Protein AF-A0A834LJB2-F1 (afdb_monomer_lite)

Radius of gyration: 22.16 Å; chains: 1; bounding box: 55×43×70 Å

Structure (mmCIF, N/CA/C/O backbone):
data_AF-A0A834LJB2-F1
#
_entry.id   AF-A0A834LJB2-F1
#
loop_
_atom_site.group_PDB
_atom_site.id
_atom_site.type_symbol
_atom_site.label_atom_id
_atom_site.label_alt_id
_atom_site.label_comp_id
_atom_site.label_asym_id
_atom_site.label_entity_id
_atom_site.label_seq_id
_atom_site.pdbx_PDB_ins_code
_atom_site.Cartn_x
_atom_site.Cartn_y
_atom_site.Cartn_z
_atom_site.occupancy
_atom_site.B_iso_or_equiv
_atom_site.auth_seq_id
_atom_site.auth_comp_id
_atom_site.auth_asym_id
_atom_site.auth_atom_id
_atom_site.pdbx_PDB_model_num
ATOM 1 N N . MET A 1 1 ? -28.682 -28.892 -50.731 1.00 55.66 1 MET A N 1
ATOM 2 C CA . MET A 1 1 ? -27.279 -28.786 -50.263 1.00 55.66 1 MET A CA 1
ATOM 3 C C . MET A 1 1 ? -27.024 -27.607 -49.308 1.00 55.66 1 MET A C 1
ATOM 5 O O . MET A 1 1 ? -26.189 -27.760 -48.434 1.00 55.66 1 MET A O 1
ATOM 9 N N . ALA A 1 2 ? -27.769 -26.489 -49.363 1.00 57.91 2 ALA A N 1
ATOM 10 C CA . ALA A 1 2 ? -27.550 -25.327 -48.477 1.00 57.91 2 ALA A CA 1
ATOM 11 C C . ALA A 1 2 ? -27.958 -25.503 -46.987 1.00 57.91 2 ALA A C 1
ATOM 13 O O . ALA A 1 2 ? -27.326 -24.925 -46.110 1.00 57.91 2 ALA A O 1
ATOM 14 N N . LYS A 1 3 ? -28.973 -26.327 -46.670 1.00 57.16 3 LYS A N 1
ATOM 15 C CA . LYS A 1 3 ? -29.461 -26.526 -45.283 1.00 57.16 3 LYS A CA 1
ATOM 16 C C . LYS A 1 3 ? -28.428 -27.163 -44.341 1.00 57.16 3 LYS A C 1
ATOM 18 O O . LYS A 1 3 ? -28.361 -26.792 -43.174 1.00 57.16 3 LYS A O 1
ATOM 23 N N . ASN A 1 4 ? -27.601 -28.075 -44.854 1.00 59.62 4 ASN A N 1
ATOM 24 C CA . ASN A 1 4 ? -26.607 -28.790 -44.047 1.00 59.62 4 ASN A CA 1
ATOM 25 C C . ASN A 1 4 ? -25.407 -27.891 -43.699 1.00 59.62 4 ASN A C 1
ATOM 27 O O . ASN A 1 4 ? -24.822 -28.039 -42.632 1.00 59.62 4 ASN A O 1
ATOM 31 N N . GLY A 1 5 ? -25.087 -26.919 -44.564 1.00 69.38 5 GLY A N 1
ATOM 32 C CA . GLY A 1 5 ? -24.043 -25.923 -44.308 1.00 69.38 5 GLY A CA 1
ATOM 33 C C . GLY A 1 5 ? -24.431 -24.921 -43.219 1.00 69.38 5 GLY A C 1
ATOM 34 O O . GLY A 1 5 ? -23.603 -24.588 -42.380 1.00 69.38 5 GLY A O 1
ATOM 35 N N . ILE A 1 6 ? -25.701 -24.501 -43.174 1.00 76.25 6 ILE A N 1
ATOM 36 C CA . ILE A 1 6 ? -26.211 -23.586 -42.136 1.00 76.25 6 ILE A CA 1
ATOM 37 C C . ILE A 1 6 ? -26.184 -24.262 -40.760 1.00 76.25 6 ILE A C 1
ATOM 39 O O . ILE A 1 6 ? -25.750 -23.653 -39.786 1.00 76.25 6 ILE A O 1
ATOM 43 N N . LEU A 1 7 ? -26.589 -25.534 -40.680 1.00 75.75 7 LEU A N 1
ATOM 44 C CA . LEU A 1 7 ? -26.573 -26.283 -39.422 1.00 75.75 7 LEU A CA 1
ATOM 45 C C . LEU A 1 7 ? -25.141 -26.472 -38.894 1.00 75.75 7 LEU A C 1
ATOM 47 O O . LEU A 1 7 ? -24.896 -26.271 -37.708 1.00 75.75 7 LEU A O 1
ATOM 51 N N . ALA A 1 8 ? -24.184 -26.779 -39.775 1.00 78.88 8 ALA A N 1
ATOM 52 C CA . ALA A 1 8 ? -22.773 -26.881 -39.409 1.00 78.88 8 ALA A CA 1
ATOM 53 C C . ALA A 1 8 ? -22.199 -25.540 -38.920 1.00 78.88 8 ALA A C 1
ATOM 55 O O . ALA A 1 8 ? -21.475 -25.509 -37.927 1.00 78.88 8 ALA A O 1
ATOM 56 N N . LEU A 1 9 ? -22.563 -24.425 -39.562 1.00 78.69 9 LEU A N 1
ATOM 57 C CA . LEU A 1 9 ? -22.100 -23.092 -39.170 1.00 78.69 9 LEU A CA 1
ATOM 58 C C . LEU A 1 9 ? -22.640 -22.673 -37.792 1.00 78.69 9 LEU A C 1
ATOM 60 O O . LEU A 1 9 ? -21.898 -22.121 -36.983 1.00 78.69 9 LEU A O 1
ATOM 64 N N . LEU A 1 10 ? -23.908 -22.984 -37.499 1.00 79.38 10 LEU A N 1
ATOM 65 C CA . LEU A 1 10 ? -24.531 -22.721 -36.196 1.00 79.38 10 LEU A CA 1
ATOM 66 C C . LEU A 1 10 ? -23.912 -23.568 -35.077 1.00 79.38 10 LEU A C 1
ATOM 68 O O . LEU A 1 10 ? -23.697 -23.061 -33.976 1.00 79.38 10 LEU A O 1
ATOM 72 N N . ILE A 1 11 ? -23.576 -24.829 -35.363 1.00 80.44 11 ILE A N 1
ATOM 73 C CA . ILE A 1 11 ? -22.876 -25.707 -34.418 1.00 80.44 11 ILE A CA 1
ATOM 74 C C . ILE A 1 11 ? -21.466 -25.170 -34.138 1.00 80.44 11 ILE A C 1
ATOM 76 O O . ILE A 1 11 ? -21.086 -25.058 -32.977 1.00 80.44 11 ILE A O 1
ATOM 80 N N . ILE A 1 12 ? -20.715 -24.751 -35.163 1.00 77.94 12 ILE A N 1
ATOM 81 C CA . ILE A 1 12 ? -19.371 -24.171 -34.993 1.00 77.94 12 ILE A CA 1
ATOM 82 C C . ILE A 1 12 ? -19.425 -22.864 -34.186 1.00 77.94 12 ILE A C 1
ATOM 84 O O . ILE A 1 12 ? -18.625 -22.687 -33.270 1.00 77.94 12 ILE A O 1
ATOM 88 N N . LEU A 1 13 ? -20.387 -21.973 -34.454 1.00 72.81 13 LEU A N 1
ATOM 89 C CA . LEU A 1 13 ? -20.568 -20.746 -33.665 1.00 72.81 13 LEU A CA 1
ATOM 90 C C . LEU A 1 13 ? -20.949 -21.042 -32.210 1.00 72.81 13 LEU A C 1
ATOM 92 O O . LEU A 1 13 ? -20.420 -20.405 -31.301 1.00 72.81 13 LEU A O 1
ATOM 96 N N . SER A 1 14 ? -21.841 -22.003 -31.967 1.00 73.19 14 SER A N 1
ATOM 97 C CA . SER A 1 14 ? -22.218 -22.406 -30.608 1.00 73.19 14 SER A CA 1
ATOM 98 C C . SER A 1 14 ? -21.022 -22.987 -29.849 1.00 73.19 14 SER A C 1
ATOM 100 O O . SER A 1 14 ? -20.765 -22.581 -28.720 1.00 73.19 14 SER A O 1
ATOM 102 N N . ILE A 1 15 ? -20.225 -23.837 -30.500 1.00 70.06 15 ILE A N 1
ATOM 103 C CA . ILE A 1 15 ? -19.007 -24.423 -29.933 1.00 70.06 15 ILE A CA 1
ATOM 104 C C . ILE A 1 15 ? -17.948 -23.342 -29.642 1.00 70.06 15 ILE A C 1
ATOM 106 O O . ILE A 1 15 ? -17.352 -23.353 -28.567 1.00 70.06 15 ILE A O 1
ATOM 110 N N . CYS A 1 16 ? -17.763 -22.353 -30.525 1.00 61.69 16 CYS A N 1
ATOM 111 C CA . CYS A 1 16 ? -16.859 -21.223 -30.278 1.00 61.69 16 CYS A CA 1
ATOM 112 C C . CYS A 1 16 ? -17.257 -20.387 -29.050 1.00 61.69 16 CYS A C 1
ATOM 114 O O . CYS A 1 16 ? -16.375 -19.903 -28.351 1.00 61.69 16 CYS A O 1
ATOM 116 N N . ASN A 1 17 ? -18.552 -20.241 -28.750 1.00 59.09 17 ASN A N 1
ATOM 117 C CA . ASN A 1 17 ? -19.011 -19.503 -27.565 1.00 59.09 17 ASN A CA 1
ATOM 118 C C . ASN A 1 17 ? -18.834 -20.290 -26.253 1.00 59.09 17 ASN A C 1
ATOM 120 O O . ASN A 1 17 ? -18.706 -19.684 -25.195 1.00 59.09 17 ASN A O 1
ATOM 124 N N . VAL A 1 18 ? -18.794 -21.627 -26.306 1.00 59.84 18 VAL A N 1
ATOM 125 C CA . VAL A 1 18 ? -18.612 -22.484 -25.117 1.00 59.84 18 VAL A CA 1
ATOM 126 C C . VAL A 1 18 ? -17.143 -22.533 -24.662 1.00 59.84 18 VAL A C 1
ATOM 128 O O . VAL A 1 18 ? -16.869 -22.784 -23.490 1.00 59.84 18 VAL A O 1
ATOM 131 N N . PHE A 1 19 ? -16.185 -22.239 -25.550 1.00 55.38 19 PHE A N 1
ATOM 132 C CA . PHE A 1 19 ? -14.749 -22.300 -25.241 1.00 55.38 19 PHE A CA 1
ATOM 133 C C . PHE A 1 19 ? -14.114 -20.981 -24.775 1.00 55.38 19 PHE A C 1
ATOM 135 O O . PHE A 1 19 ? -12.936 -20.975 -24.416 1.00 55.38 19 PHE A O 1
ATOM 142 N N . ILE A 1 20 ? -14.861 -19.875 -24.712 1.00 52.41 20 ILE A N 1
ATOM 143 C CA . ILE A 1 20 ? -14.336 -18.598 -24.208 1.00 52.41 20 ILE A CA 1
ATOM 144 C C . ILE A 1 20 ? -14.644 -18.488 -22.707 1.00 52.41 20 ILE A C 1
ATOM 146 O O . ILE A 1 20 ? -15.567 -17.799 -22.285 1.00 52.41 20 ILE A O 1
ATOM 150 N N . ASN A 1 21 ? -13.854 -19.174 -21.877 1.00 50.00 21 ASN A N 1
ATOM 151 C CA . ASN A 1 21 ? -13.806 -18.885 -20.441 1.00 50.00 21 ASN A CA 1
ATOM 152 C C . ASN A 1 21 ? -12.887 -17.677 -20.216 1.00 50.00 21 ASN A C 1
ATOM 154 O O . ASN A 1 21 ? -11.685 -17.836 -20.004 1.00 50.00 21 ASN A O 1
ATOM 158 N N . VAL A 1 22 ? -13.435 -16.459 -20.266 1.00 53.56 22 VAL A N 1
ATOM 159 C CA . VAL A 1 22 ? -12.729 -15.300 -19.704 1.00 53.56 22 VAL A CA 1
ATOM 160 C C . VAL A 1 22 ? -12.875 -15.385 -18.189 1.00 53.56 22 VAL A C 1
ATOM 162 O O . VAL A 1 22 ? -13.950 -15.129 -17.649 1.00 53.56 22 VAL A O 1
ATOM 165 N N . GLY A 1 23 ? -11.805 -15.772 -17.496 1.00 54.09 23 GLY A N 1
ATOM 166 C CA . GLY A 1 23 ? -11.749 -15.684 -16.040 1.00 54.09 23 GLY A CA 1
ATOM 167 C C . GLY A 1 23 ? -11.849 -14.220 -15.617 1.00 54.09 23 GLY A C 1
ATOM 168 O O . GLY A 1 23 ? -10.871 -13.482 -15.697 1.00 54.09 23 GLY A O 1
ATOM 169 N N . ALA A 1 24 ? -13.040 -13.782 -15.212 1.00 57.69 24 ALA A N 1
ATOM 170 C CA . ALA A 1 24 ? -13.225 -12.460 -14.637 1.00 57.69 24 ALA A CA 1
ATOM 171 C C . ALA A 1 24 ? -12.535 -12.408 -13.269 1.00 57.69 24 ALA A C 1
ATOM 173 O O . ALA A 1 24 ? -12.691 -13.325 -12.463 1.00 57.69 24 ALA A O 1
ATOM 174 N N . PHE A 1 25 ? -11.788 -11.334 -13.002 1.00 64.31 25 PHE A N 1
ATOM 175 C CA . PHE A 1 25 ? -11.179 -11.133 -11.693 1.00 64.31 25 PHE A CA 1
ATOM 176 C C . PHE A 1 25 ? -12.267 -11.085 -10.617 1.00 64.31 25 PHE A C 1
ATOM 178 O O . PHE A 1 25 ? -13.151 -10.223 -10.654 1.00 64.31 25 PHE A O 1
ATOM 185 N N . THR A 1 26 ? -12.179 -11.975 -9.635 1.00 68.69 26 THR A N 1
ATOM 186 C CA . THR A 1 26 ? -13.067 -11.963 -8.471 1.00 68.69 26 THR A CA 1
ATOM 187 C C . THR A 1 26 ? -12.337 -11.333 -7.289 1.00 68.69 26 THR A C 1
ATOM 189 O O . THR A 1 26 ? -11.287 -11.858 -6.901 1.00 68.69 26 THR A O 1
ATOM 192 N N . PRO A 1 27 ? -12.869 -10.255 -6.678 1.00 72.12 27 PRO A N 1
ATOM 193 C CA . PRO A 1 27 ? -12.327 -9.732 -5.432 1.00 72.12 27 PRO A CA 1
ATOM 194 C C . PRO A 1 27 ? -12.175 -10.832 -4.385 1.00 72.12 27 PRO A C 1
ATOM 196 O O . PRO A 1 27 ? -13.027 -11.719 -4.278 1.00 72.12 27 PRO A O 1
ATOM 199 N N . SER A 1 28 ? -11.088 -10.781 -3.616 1.00 81.81 28 SER A N 1
ATOM 200 C CA . SER A 1 28 ? -10.940 -11.700 -2.489 1.00 81.81 28 SER A CA 1
ATOM 201 C C . SER A 1 28 ? -12.000 -11.402 -1.425 1.00 81.81 28 SER A C 1
ATOM 203 O O . SER A 1 28 ? -12.514 -10.288 -1.340 1.00 81.81 28 SER A O 1
ATOM 205 N N . GLY A 1 29 ? -12.286 -12.369 -0.551 1.00 90.56 29 GLY A N 1
ATOM 206 C CA . GLY A 1 29 ? -13.029 -12.073 0.675 1.00 90.56 29 GLY A CA 1
ATOM 207 C C . GLY A 1 29 ? -12.315 -11.010 1.522 1.00 90.56 29 GLY A C 1
ATOM 208 O O . GLY A 1 29 ? -11.096 -10.840 1.414 1.00 90.56 29 GLY A O 1
ATOM 209 N N . TRP A 1 30 ? -13.074 -10.308 2.368 1.00 94.69 30 TRP A N 1
ATOM 210 C CA . TRP A 1 30 ? -12.508 -9.376 3.343 1.00 94.69 30 TRP A CA 1
ATOM 211 C C . TRP A 1 30 ? -11.651 -10.119 4.369 1.00 94.69 30 TRP A C 1
ATOM 213 O O . TRP A 1 30 ? -12.067 -11.129 4.939 1.00 94.69 30 TRP A O 1
ATOM 223 N N . GLN A 1 31 ? -10.462 -9.590 4.624 1.00 96.75 31 GLN A N 1
ATOM 224 C CA . GLN A 1 31 ? -9.478 -10.126 5.557 1.00 96.75 31 GLN A CA 1
ATOM 225 C C . GLN A 1 31 ? -9.055 -9.043 6.549 1.00 96.75 31 GLN A C 1
ATOM 227 O O . GLN A 1 31 ? -9.110 -7.855 6.239 1.00 96.75 31 GLN A O 1
ATOM 232 N N . ARG A 1 32 ? -8.637 -9.451 7.751 1.00 97.06 32 ARG A N 1
ATOM 233 C CA . ARG A 1 32 ? -8.159 -8.532 8.793 1.00 97.06 32 ARG A CA 1
ATOM 234 C C . ARG A 1 32 ? -6.660 -8.282 8.651 1.00 97.06 32 ARG A C 1
ATOM 236 O O . ARG A 1 32 ? -5.902 -9.214 8.380 1.00 97.06 32 ARG A O 1
ATOM 243 N N . ALA A 1 33 ? -6.246 -7.042 8.868 1.00 97.38 33 ALA A N 1
ATOM 244 C CA . ALA A 1 33 ? -4.855 -6.610 8.921 1.00 97.38 33 ALA A CA 1
ATOM 245 C C . ALA A 1 33 ? -4.722 -5.390 9.843 1.00 97.38 33 ALA A C 1
ATOM 247 O O . ALA A 1 33 ? -5.693 -4.947 10.457 1.00 97.38 33 ALA A O 1
ATOM 248 N N . HIS A 1 34 ? -3.517 -4.838 9.922 1.00 97.31 34 HIS A N 1
ATOM 249 C CA . HIS A 1 34 ? -3.286 -3.506 10.475 1.00 97.31 34 HIS A CA 1
ATOM 250 C C . HIS A 1 34 ? -2.633 -2.607 9.434 1.00 97.31 34 HIS A C 1
ATOM 252 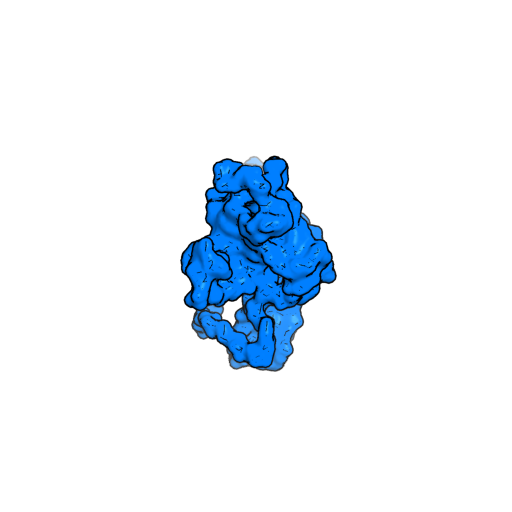O O . HIS A 1 34 ? -2.046 -3.098 8.465 1.00 97.31 34 HIS A O 1
ATOM 258 N N . ALA A 1 35 ? -2.759 -1.299 9.634 1.00 98.00 35 ALA A N 1
ATOM 259 C CA . ALA A 1 35 ? -2.116 -0.315 8.786 1.00 98.00 35 ALA A CA 1
ATOM 260 C C . A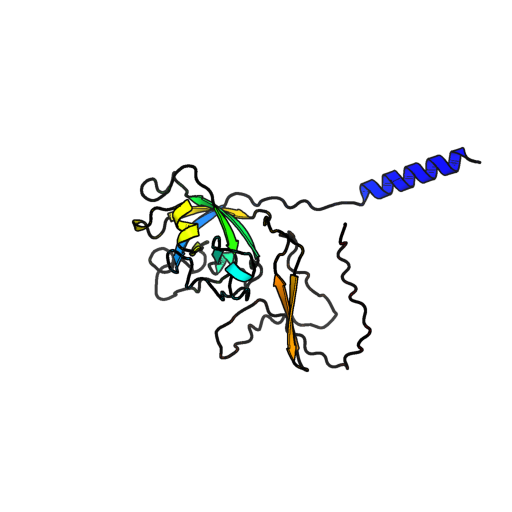LA A 1 35 ? -1.390 0.753 9.605 1.00 98.00 35 ALA A C 1
ATOM 262 O O . ALA A 1 35 ? -1.991 1.363 10.491 1.00 98.00 35 ALA A O 1
ATOM 263 N N . THR A 1 36 ? -0.128 1.003 9.267 1.00 97.62 36 THR A N 1
ATOM 264 C CA . THR A 1 36 ? 0.659 2.181 9.676 1.00 97.62 36 THR A CA 1
ATOM 265 C C . THR A 1 36 ? 0.941 3.044 8.454 1.00 97.62 36 THR A C 1
ATOM 267 O O . THR A 1 36 ? 0.467 2.741 7.352 1.00 97.62 36 THR A O 1
ATOM 270 N N . PHE A 1 37 ? 1.715 4.108 8.643 1.00 97.31 37 PHE A N 1
ATOM 271 C CA . PHE A 1 37 ? 2.244 4.879 7.53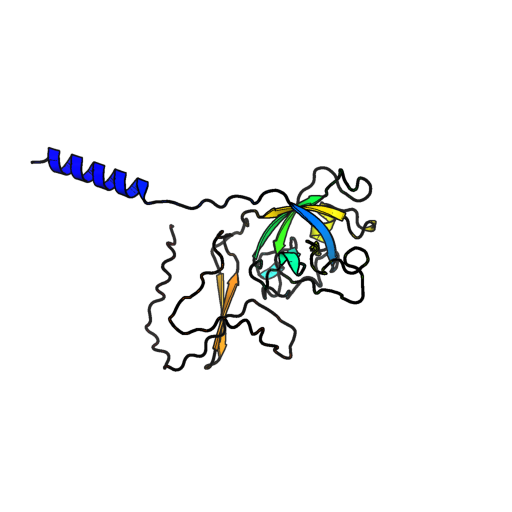8 1.00 97.31 37 PHE A CA 1
ATOM 272 C C . PHE A 1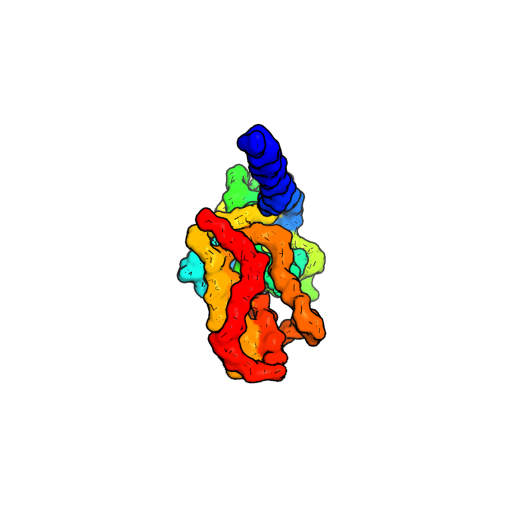 37 ? 3.718 5.234 7.698 1.00 97.31 37 PHE A C 1
ATOM 274 O O . PHE A 1 37 ? 4.240 5.316 8.810 1.00 97.31 37 PHE A O 1
ATOM 281 N N . TYR A 1 38 ? 4.342 5.523 6.559 1.00 94.94 38 TYR A N 1
ATOM 282 C CA . TYR A 1 38 ? 5.702 6.027 6.446 1.00 94.94 38 TYR A CA 1
ATOM 283 C C . TYR A 1 38 ? 5.804 7.093 5.349 1.00 94.94 38 TYR A C 1
ATOM 285 O O . TYR A 1 38 ? 4.887 7.291 4.539 1.00 94.94 38 TYR A O 1
ATOM 293 N N . GLY A 1 39 ? 6.950 7.770 5.329 1.00 93.69 39 GLY A N 1
ATOM 294 C CA . GLY A 1 39 ? 7.185 8.915 4.460 1.00 93.69 39 GLY A CA 1
ATOM 295 C C . GLY A 1 39 ? 6.459 10.173 4.931 1.00 93.69 39 GLY A C 1
ATOM 296 O O . GLY A 1 39 ? 5.801 10.172 5.969 1.00 93.69 39 GLY A O 1
ATOM 297 N N . ASP A 1 40 ? 6.593 11.243 4.154 1.00 93.06 40 ASP A N 1
ATOM 298 C CA . ASP A 1 40 ? 6.034 12.550 4.495 1.00 93.06 40 ASP A CA 1
ATOM 299 C C . ASP A 1 40 ? 4.645 12.775 3.877 1.00 93.06 40 ASP A C 1
ATOM 301 O O . ASP A 1 40 ? 4.113 11.967 3.110 1.00 93.06 40 ASP A O 1
ATOM 305 N N . SER A 1 41 ? 4.040 13.923 4.197 1.00 93.00 41 SER A N 1
ATOM 306 C CA . SER A 1 41 ? 2.702 14.323 3.729 1.00 93.00 41 SER A CA 1
ATOM 307 C C . SER A 1 41 ? 2.528 14.346 2.202 1.00 93.00 41 SER A C 1
ATOM 309 O O . SER A 1 41 ? 1.408 14.218 1.709 1.00 93.00 41 SER A O 1
ATOM 311 N N . ASP A 1 42 ? 3.625 14.452 1.453 1.00 89.62 42 ASP A N 1
ATOM 312 C CA . ASP A 1 42 ? 3.693 14.392 -0.008 1.00 89.62 42 ASP A CA 1
ATOM 313 C C . ASP A 1 42 ? 4.113 13.000 -0.526 1.00 89.62 42 ASP A C 1
ATOM 315 O O . ASP A 1 42 ? 4.541 12.855 -1.671 1.00 89.62 42 ASP A O 1
ATOM 319 N N . ALA A 1 43 ? 4.031 11.964 0.311 1.00 91.19 43 ALA A N 1
ATOM 320 C CA . ALA A 1 43 ? 4.525 10.612 0.047 1.00 91.19 43 ALA A CA 1
ATOM 321 C C . ALA A 1 43 ? 6.027 10.524 -0.289 1.00 91.19 43 ALA A C 1
ATOM 323 O O . ALA A 1 43 ? 6.485 9.479 -0.773 1.00 91.19 43 ALA A O 1
ATOM 324 N N . SER A 1 44 ? 6.822 11.572 -0.050 1.00 87.88 44 SER A N 1
ATOM 325 C CA . SER A 1 44 ? 8.274 11.453 -0.156 1.00 87.88 44 SER A CA 1
ATOM 326 C C . SER A 1 44 ? 8.793 10.425 0.859 1.00 87.88 44 SER A C 1
ATOM 328 O O . SER A 1 44 ? 8.154 10.129 1.866 1.00 87.88 44 SER A O 1
ATOM 330 N N . GLY A 1 45 ? 9.887 9.744 0.516 1.00 85.00 45 GLY A N 1
ATOM 331 C CA . GLY A 1 45 ? 10.374 8.585 1.277 1.00 85.00 45 GLY A CA 1
ATOM 332 C C . GLY A 1 45 ? 9.668 7.252 0.977 1.00 85.00 45 GLY A C 1
ATOM 333 O O . GLY A 1 45 ? 10.177 6.214 1.381 1.00 85.00 45 GLY A O 1
ATOM 334 N N . THR A 1 46 ? 8.572 7.244 0.206 1.00 85.81 46 THR A N 1
ATOM 335 C CA . THR A 1 46 ? 7.886 6.003 -0.237 1.00 85.81 46 THR A CA 1
ATOM 336 C C . THR A 1 46 ? 8.285 5.538 -1.647 1.00 85.81 46 THR A C 1
ATOM 338 O O . THR A 1 46 ? 7.775 4.548 -2.177 1.00 85.81 46 THR A O 1
ATOM 341 N N . MET A 1 47 ? 9.193 6.277 -2.290 1.00 83.44 47 MET A N 1
ATOM 342 C CA . MET A 1 47 ? 9.658 6.015 -3.653 1.00 83.44 47 MET A CA 1
ATOM 343 C C . MET A 1 47 ? 10.761 4.955 -3.691 1.00 83.44 47 MET A C 1
ATOM 345 O O . MET A 1 47 ? 11.437 4.704 -2.701 1.00 83.44 47 MET A O 1
ATOM 349 N N . ALA A 1 48 ? 10.993 4.387 -4.878 1.00 82.62 48 ALA A N 1
ATOM 350 C CA . ALA A 1 48 ? 12.023 3.376 -5.132 1.00 82.62 48 ALA A CA 1
ATOM 351 C C . ALA A 1 48 ? 11.893 2.124 -4.246 1.00 82.62 48 ALA A C 1
ATOM 353 O O . ALA A 1 48 ? 12.887 1.476 -3.920 1.00 82.62 48 ALA A O 1
ATOM 354 N N . GLY A 1 49 ? 10.650 1.773 -3.911 1.00 82.19 49 GLY A N 1
ATOM 355 C CA . GLY A 1 49 ? 10.335 0.592 -3.127 1.00 82.19 49 GLY A CA 1
ATOM 356 C C . GLY A 1 49 ? 10.781 -0.717 -3.777 1.00 82.19 49 GLY A C 1
ATOM 357 O O . GLY A 1 49 ? 11.152 -0.784 -4.957 1.00 82.19 49 GLY A O 1
ATOM 358 N N . ALA A 1 50 ? 10.699 -1.793 -3.004 1.00 86.62 50 ALA A N 1
ATOM 359 C CA . ALA A 1 50 ? 11.123 -3.128 -3.385 1.00 86.62 50 ALA A CA 1
ATOM 360 C C . ALA A 1 50 ? 10.501 -3.614 -4.700 1.00 86.62 50 ALA A C 1
ATOM 362 O O . ALA A 1 50 ? 11.138 -4.382 -5.393 1.00 86.62 50 ALA A O 1
ATOM 363 N N . CYS A 1 51 ? 9.336 -3.138 -5.146 1.00 82.88 51 CYS A N 1
ATOM 364 C CA . CYS A 1 51 ? 8.803 -3.562 -6.447 1.00 82.88 51 CYS A CA 1
ATOM 365 C C . CYS A 1 51 ? 9.553 -2.992 -7.666 1.00 82.88 51 CYS A C 1
ATOM 367 O O . CYS A 1 51 ? 9.282 -3.403 -8.790 1.00 82.88 51 CYS A O 1
ATOM 369 N N . GLY A 1 52 ? 10.506 -2.072 -7.481 1.00 83.88 52 GLY A N 1
ATOM 370 C CA . GLY A 1 52 ? 11.358 -1.568 -8.563 1.00 83.88 52 GLY A CA 1
ATOM 371 C C . GLY A 1 52 ? 10.695 -0.523 -9.464 1.00 83.88 52 GLY A C 1
ATOM 372 O O . GLY A 1 52 ? 11.240 -0.187 -10.510 1.00 83.88 52 GLY A O 1
ATOM 373 N N . TYR A 1 53 ? 9.547 0.033 -9.063 1.00 82.00 53 TYR A N 1
ATOM 374 C CA . TYR A 1 53 ? 8.812 1.041 -9.844 1.00 82.00 53 TYR A CA 1
ATOM 375 C C . TYR A 1 53 ? 9.482 2.423 -9.876 1.00 82.00 53 TYR A C 1
ATOM 377 O O . TYR A 1 53 ? 9.012 3.317 -10.575 1.00 82.00 53 TYR A O 1
ATOM 385 N N . GLY A 1 54 ? 10.584 2.618 -9.147 1.00 83.81 54 GLY A N 1
ATOM 386 C CA . GLY A 1 54 ? 11.268 3.906 -9.086 1.00 83.81 54 GLY A CA 1
ATOM 387 C C . GLY A 1 54 ? 10.362 4.980 -8.484 1.00 83.81 54 GLY A C 1
ATOM 388 O O . GLY A 1 54 ? 9.814 4.798 -7.398 1.00 83.81 54 GLY A O 1
ATOM 389 N N . ASN A 1 55 ? 10.202 6.106 -9.179 1.00 83.31 55 ASN A N 1
ATOM 390 C CA . ASN A 1 55 ? 9.319 7.178 -8.731 1.00 83.31 55 ASN A CA 1
ATOM 391 C C . ASN A 1 55 ? 7.854 6.848 -9.077 1.00 83.31 55 ASN A C 1
ATOM 393 O O . ASN A 1 55 ? 7.480 6.751 -10.248 1.00 83.31 55 ASN A O 1
ATOM 397 N N . THR A 1 56 ? 7.023 6.690 -8.046 1.00 79.88 56 THR A N 1
ATOM 398 C CA . THR A 1 56 ? 5.607 6.304 -8.150 1.00 79.88 56 THR A CA 1
ATOM 399 C C . THR A 1 56 ? 4.735 7.377 -8.802 1.00 79.88 56 THR A C 1
ATOM 401 O O . THR A 1 56 ? 3.732 7.039 -9.435 1.00 79.88 56 THR A O 1
ATOM 404 N N . TYR A 1 57 ? 5.127 8.654 -8.736 1.00 80.25 57 TYR A N 1
ATOM 405 C CA . TYR A 1 57 ? 4.454 9.737 -9.454 1.00 80.25 57 TYR A CA 1
ATOM 406 C C . TYR A 1 57 ? 4.629 9.592 -10.962 1.00 80.25 57 TYR A C 1
ATOM 408 O O . TYR A 1 57 ? 3.648 9.564 -11.702 1.00 80.25 57 TYR A O 1
ATOM 416 N N . THR A 1 58 ? 5.873 9.450 -11.424 1.00 75.56 58 THR A N 1
ATOM 417 C CA . THR A 1 58 ? 6.179 9.407 -12.862 1.00 75.56 58 THR A CA 1
ATOM 418 C C . THR A 1 58 ? 5.729 8.103 -13.514 1.00 75.56 58 THR A C 1
ATOM 420 O O . THR A 1 58 ? 5.336 8.095 -14.679 1.00 75.56 58 THR A O 1
ATOM 423 N N . THR A 1 59 ? 5.720 7.000 -12.763 1.00 74.44 59 THR A N 1
ATOM 424 C CA . THR A 1 59 ? 5.196 5.711 -13.241 1.00 74.44 59 THR A CA 1
ATOM 425 C C . THR A 1 59 ? 3.670 5.614 -13.214 1.00 74.44 59 THR A C 1
ATOM 427 O O . THR A 1 59 ? 3.122 4.671 -13.784 1.00 74.44 59 THR A O 1
ATOM 430 N N . GLY A 1 60 ? 2.968 6.595 -12.631 1.00 81.00 60 GLY A N 1
ATOM 431 C CA . GLY A 1 60 ? 1.502 6.655 -12.623 1.00 81.00 60 GLY A CA 1
ATOM 432 C C . GLY A 1 60 ? 0.835 5.848 -11.503 1.00 81.00 60 GLY A C 1
ATOM 433 O O . GLY A 1 60 ? -0.370 5.594 -11.550 1.00 81.00 60 GLY A O 1
ATOM 434 N N . TYR A 1 61 ? 1.590 5.434 -10.481 1.00 82.19 61 TYR A N 1
ATOM 435 C CA . TYR A 1 61 ? 1.020 4.855 -9.260 1.00 82.19 61 TYR A CA 1
ATOM 436 C C . TYR A 1 61 ? 0.500 5.924 -8.293 1.00 82.19 61 TYR A C 1
ATOM 438 O O . TYR A 1 61 ? -0.444 5.653 -7.551 1.00 82.19 61 TYR A O 1
ATOM 446 N N . GLY A 1 62 ? 1.047 7.140 -8.367 1.00 88.56 62 GLY A N 1
ATOM 447 C CA . GLY A 1 62 ? 0.681 8.258 -7.505 1.00 88.56 62 GLY A CA 1
ATOM 448 C C . GLY A 1 62 ? 1.078 8.005 -6.053 1.00 88.56 62 GLY A C 1
ATOM 449 O O . GLY A 1 62 ? 2.046 7.299 -5.777 1.00 88.56 62 GLY A O 1
ATOM 450 N N . VAL A 1 63 ? 0.305 8.581 -5.132 1.00 91.94 63 VAL A N 1
ATOM 451 C CA . VAL A 1 63 ? 0.558 8.482 -3.687 1.00 91.94 63 VAL A CA 1
ATOM 452 C C . VAL A 1 63 ? -0.207 7.352 -3.011 1.00 91.94 63 VAL A C 1
ATOM 454 O O . VAL A 1 63 ? 0.047 7.063 -1.854 1.00 91.94 63 VAL A O 1
ATOM 457 N N . ALA A 1 64 ? -1.154 6.705 -3.693 1.00 93.88 64 ALA A N 1
ATOM 458 C CA . ALA A 1 64 ? -1.960 5.630 -3.117 1.00 93.88 64 ALA A CA 1
ATOM 459 C C . ALA A 1 64 ? -1.195 4.295 -3.153 1.00 93.88 64 ALA A C 1
ATOM 461 O O . ALA A 1 64 ? -1.520 3.381 -3.918 1.00 93.88 64 ALA A O 1
ATOM 462 N N . THR A 1 65 ? -0.142 4.204 -2.347 1.00 94.25 65 THR A N 1
ATOM 463 C CA . THR A 1 65 ? 0.809 3.091 -2.319 1.00 94.25 65 THR A CA 1
ATOM 464 C C . THR A 1 65 ? 1.000 2.538 -0.909 1.00 94.25 65 THR A C 1
ATOM 466 O O . THR A 1 65 ? 0.693 3.201 0.084 1.00 94.25 65 THR A O 1
ATOM 469 N N . ALA A 1 66 ? 1.477 1.295 -0.828 1.00 97.00 66 ALA A N 1
ATOM 470 C CA . ALA A 1 66 ? 1.808 0.640 0.433 1.00 97.00 66 ALA A CA 1
ATOM 471 C C . ALA A 1 66 ? 3.017 -0.292 0.298 1.00 97.00 66 ALA A C 1
ATOM 473 O O . ALA A 1 66 ? 3.165 -1.005 -0.706 1.00 97.00 66 ALA A O 1
ATOM 474 N N . ALA A 1 67 ? 3.822 -0.329 1.358 1.00 96.38 67 ALA A N 1
ATOM 475 C CA . ALA A 1 67 ? 4.776 -1.382 1.630 1.00 96.38 67 ALA A CA 1
ATOM 476 C C . ALA A 1 67 ? 4.065 -2.542 2.336 1.00 96.38 67 ALA A C 1
ATOM 478 O O . ALA A 1 67 ? 3.360 -2.367 3.333 1.00 96.38 67 ALA A O 1
ATOM 479 N N . LEU A 1 68 ? 4.225 -3.748 1.802 1.00 96.50 68 LEU A N 1
ATOM 480 C CA . LEU A 1 68 ? 3.597 -4.937 2.363 1.00 96.50 68 LEU A CA 1
ATOM 481 C C . LEU A 1 68 ? 4.537 -5.622 3.350 1.00 96.50 68 LEU A C 1
ATOM 483 O O . LEU A 1 68 ? 5.715 -5.825 3.060 1.00 96.50 68 LEU A O 1
ATOM 487 N N . SER A 1 69 ? 4.003 -6.029 4.497 1.00 95.25 69 SER A N 1
ATOM 488 C CA . SER A 1 69 ? 4.682 -6.952 5.415 1.00 95.25 69 SER A CA 1
ATOM 489 C C . SER A 1 69 ? 5.038 -8.281 4.752 1.00 95.25 69 SER A C 1
ATOM 491 O O . SER A 1 69 ? 4.480 -8.667 3.724 1.00 95.25 69 SER A O 1
ATOM 493 N N . THR A 1 70 ? 5.923 -9.044 5.391 1.00 89.31 70 THR A N 1
ATOM 494 C CA . THR A 1 70 ? 6.351 -10.368 4.906 1.00 89.31 70 THR A CA 1
ATOM 495 C C . THR A 1 70 ? 5.180 -11.320 4.642 1.00 89.31 70 THR A C 1
ATOM 497 O O . THR A 1 70 ? 5.211 -12.053 3.656 1.00 89.31 70 THR A O 1
ATOM 500 N N . ALA A 1 71 ? 4.126 -11.268 5.463 1.00 92.94 71 ALA A N 1
ATOM 501 C CA . ALA A 1 71 ? 2.932 -12.097 5.293 1.00 92.94 71 ALA A CA 1
ATOM 502 C C . ALA A 1 71 ? 2.144 -11.781 4.006 1.00 92.94 71 ALA A C 1
ATOM 504 O O . ALA A 1 71 ? 1.464 -12.655 3.476 1.00 92.94 71 ALA A O 1
ATOM 505 N N . LEU A 1 72 ? 2.240 -10.548 3.497 1.00 93.56 72 LEU A N 1
ATOM 506 C CA . LEU A 1 72 ? 1.489 -10.075 2.332 1.00 93.56 72 LEU A CA 1
ATOM 507 C C . LEU A 1 72 ? 2.346 -9.941 1.072 1.00 93.56 72 LEU A C 1
ATOM 509 O O . LEU A 1 72 ? 1.838 -10.108 -0.032 1.00 93.56 72 LEU A O 1
ATOM 513 N N . PHE A 1 73 ? 3.640 -9.649 1.211 1.00 88.56 73 PHE A N 1
ATOM 514 C CA . PHE A 1 73 ? 4.528 -9.364 0.083 1.00 88.56 73 PHE A CA 1
ATOM 515 C C . PHE A 1 73 ? 4.796 -10.593 -0.797 1.00 88.56 73 PHE A C 1
ATOM 517 O O . PHE A 1 73 ? 5.029 -10.447 -1.997 1.00 88.56 73 PHE A O 1
ATOM 524 N N . ASN A 1 74 ? 4.755 -11.795 -0.208 1.00 85.88 74 ASN A N 1
ATOM 525 C CA . ASN A 1 74 ? 4.923 -13.082 -0.894 1.00 85.88 74 ASN A CA 1
ATOM 526 C C . ASN A 1 74 ? 6.139 -13.118 -1.844 1.00 85.88 74 ASN A C 1
ATOM 528 O O . ASN A 1 74 ? 6.028 -13.436 -3.027 1.00 85.88 74 ASN A O 1
ATOM 532 N N . GLY A 1 75 ? 7.303 -12.690 -1.344 1.00 78.94 75 GLY A N 1
ATOM 533 C CA . GLY A 1 75 ? 8.539 -12.639 -2.136 1.00 78.94 75 GLY A CA 1
ATOM 534 C C . GLY A 1 75 ? 8.478 -11.721 -3.364 1.00 78.94 75 GLY A C 1
ATOM 535 O O . GLY A 1 75 ? 9.271 -11.893 -4.283 1.00 78.94 75 GLY A O 1
ATOM 536 N N . GLY A 1 76 ? 7.541 -10.771 -3.393 1.00 79.31 76 GLY A N 1
ATOM 537 C CA . GLY A 1 76 ? 7.324 -9.842 -4.498 1.00 79.31 76 GLY A CA 1
ATOM 538 C C . GLY A 1 76 ? 6.200 -10.251 -5.451 1.00 79.31 76 GLY A C 1
ATOM 539 O O . GLY A 1 76 ? 5.794 -9.440 -6.277 1.00 79.31 76 GLY A O 1
ATOM 540 N N . ALA A 1 77 ? 5.605 -11.440 -5.303 1.00 81.19 77 ALA A N 1
ATOM 541 C CA . ALA A 1 77 ? 4.462 -11.859 -6.125 1.00 81.19 77 ALA A CA 1
ATOM 542 C C . ALA A 1 77 ? 3.229 -10.943 -5.971 1.00 81.19 77 ALA A C 1
ATOM 544 O O . ALA A 1 77 ? 2.343 -10.937 -6.826 1.00 81.19 77 ALA A O 1
ATOM 545 N N . SER A 1 78 ? 3.176 -10.163 -4.888 1.00 87.50 78 SER A N 1
ATOM 546 C CA . SER A 1 78 ? 2.130 -9.167 -4.647 1.00 87.50 78 SER A CA 1
ATOM 547 C C . SER A 1 78 ? 2.430 -7.795 -5.255 1.00 87.50 78 SER A C 1
ATOM 549 O O . SER A 1 78 ? 1.575 -6.913 -5.211 1.00 87.50 78 SER A O 1
ATOM 551 N N . CYS A 1 79 ? 3.615 -7.581 -5.837 1.00 86.81 79 CYS A N 1
ATOM 552 C CA . CYS A 1 79 ? 3.959 -6.317 -6.481 1.00 86.81 79 CYS A CA 1
ATOM 553 C C . CYS A 1 79 ? 2.967 -5.975 -7.595 1.00 86.81 79 CYS A C 1
ATOM 555 O O . CYS A 1 79 ? 2.701 -6.776 -8.486 1.00 86.81 79 CYS A O 1
ATOM 557 N N . GLY A 1 80 ? 2.430 -4.754 -7.550 1.00 87.12 80 GLY A N 1
ATOM 558 C CA . GLY A 1 80 ? 1.453 -4.279 -8.529 1.00 87.12 80 GLY A CA 1
ATOM 559 C C . GLY A 1 80 ? 0.016 -4.728 -8.270 1.00 87.12 80 GLY A C 1
ATOM 560 O O . GLY A 1 80 ? -0.871 -4.223 -8.948 1.00 87.12 80 GLY A O 1
ATOM 561 N N . GLN A 1 81 ? -0.239 -5.594 -7.281 1.00 89.44 81 GLN A N 1
ATOM 562 C CA . GLN A 1 81 ? -1.604 -5.893 -6.844 1.00 89.44 81 GLN A CA 1
ATOM 563 C C . GLN A 1 81 ? -2.229 -4.672 -6.162 1.00 89.44 81 GLN A C 1
ATOM 565 O O . GLN A 1 81 ? -1.535 -3.863 -5.532 1.00 89.44 81 GLN A O 1
ATOM 570 N N . CYS A 1 82 ? -3.553 -4.556 -6.273 1.00 92.56 82 CYS A N 1
ATOM 571 C CA . CYS A 1 82 ? -4.313 -3.495 -5.631 1.00 92.56 82 CYS A CA 1
ATOM 572 C C . CYS A 1 82 ? -5.182 -4.041 -4.504 1.00 92.56 82 CYS A C 1
ATOM 574 O O . CYS A 1 82 ? -5.835 -5.078 -4.633 1.00 92.56 82 CYS A O 1
ATOM 576 N N . TYR A 1 83 ? -5.227 -3.298 -3.404 1.00 95.75 83 TYR A N 1
ATOM 577 C CA . TYR A 1 83 ? -6.011 -3.652 -2.230 1.00 95.75 83 TYR A CA 1
ATOM 578 C C . TYR A 1 83 ? -6.949 -2.516 -1.883 1.00 95.75 83 TYR A C 1
ATOM 580 O O . TYR A 1 83 ? -6.518 -1.371 -1.738 1.00 95.75 83 TYR A O 1
ATOM 588 N N . ARG A 1 84 ? -8.232 -2.836 -1.729 1.00 96.81 84 ARG A N 1
ATOM 589 C CA . ARG A 1 84 ? -9.193 -1.928 -1.114 1.00 96.81 84 ARG A CA 1
ATOM 590 C C . ARG A 1 84 ? -9.114 -2.115 0.390 1.00 96.81 84 ARG A C 1
ATOM 592 O O . ARG A 1 84 ? -9.318 -3.227 0.868 1.00 96.81 84 ARG A O 1
ATOM 599 N N . ILE A 1 85 ? -8.851 -1.030 1.103 1.00 98.19 85 ILE A N 1
ATOM 600 C CA . ILE A 1 85 ? -8.640 -1.002 2.547 1.00 98.19 85 ILE A CA 1
ATOM 601 C C . ILE A 1 85 ? -9.684 -0.081 3.180 1.00 98.19 85 ILE A C 1
ATOM 603 O O . ILE A 1 85 ? -9.956 1.016 2.679 1.00 98.19 85 ILE A O 1
ATOM 607 N N . VAL A 1 86 ? -10.276 -0.548 4.275 1.00 97.69 86 VAL A N 1
ATOM 608 C CA . VAL A 1 86 ? -11.162 0.221 5.154 1.00 97.69 86 VAL A CA 1
ATOM 609 C C . VAL A 1 86 ? -10.691 0.064 6.590 1.00 97.69 86 VAL A C 1
ATOM 611 O O . VAL A 1 86 ? -10.225 -1.007 6.972 1.00 97.69 86 VAL A O 1
ATOM 614 N N . CYS A 1 87 ? -10.825 1.114 7.391 1.00 97.44 87 CYS A N 1
ATOM 615 C CA . CYS A 1 87 ? -10.567 1.007 8.821 1.00 97.44 87 CYS A CA 1
ATOM 616 C C . CYS A 1 87 ? -11.669 0.176 9.489 1.00 97.44 87 CYS A C 1
ATOM 618 O O . CYS A 1 87 ? -12.855 0.378 9.201 1.00 97.44 87 CYS A O 1
ATOM 620 N N . ASP A 1 88 ? -11.301 -0.754 10.371 1.00 97.12 88 ASP A N 1
ATOM 621 C CA . ASP A 1 88 ? -12.269 -1.512 11.163 1.00 97.12 88 ASP A CA 1
ATOM 622 C C . ASP A 1 88 ? -12.770 -0.642 12.319 1.00 97.12 88 ASP A C 1
ATOM 624 O O . ASP A 1 88 ? -12.329 -0.751 13.461 1.00 97.12 88 ASP A O 1
ATOM 628 N N . TYR A 1 89 ? -13.716 0.245 12.004 1.00 95.56 89 TYR A N 1
ATOM 629 C CA . TYR A 1 89 ? -14.294 1.182 12.970 1.00 95.56 89 TYR A CA 1
ATOM 630 C C . TYR A 1 89 ? -14.924 0.480 14.184 1.00 95.56 89 TYR A C 1
ATOM 632 O O . TYR A 1 89 ? -15.059 1.085 15.241 1.00 95.56 89 TYR A O 1
ATOM 640 N N . SER A 1 90 ? -15.328 -0.788 14.048 1.00 95.25 90 SER A N 1
ATOM 641 C CA . SER A 1 90 ? -15.866 -1.555 15.176 1.00 95.25 90 SER A CA 1
ATOM 642 C C . SER A 1 90 ? -14.788 -1.976 16.177 1.00 95.25 90 SER A C 1
ATOM 644 O O . SER A 1 90 ? -15.094 -2.153 17.354 1.00 95.25 90 SER A O 1
ATOM 646 N N . ALA A 1 91 ? -13.541 -2.103 15.718 1.00 95.62 91 ALA A N 1
ATOM 647 C CA . ALA A 1 91 ? -12.387 -2.445 16.538 1.00 95.62 91 ALA A CA 1
ATOM 648 C C . ALA A 1 91 ? -11.669 -1.207 17.103 1.00 95.62 91 ALA A C 1
ATOM 650 O O . ALA A 1 91 ? -11.086 -1.292 18.180 1.00 95.62 91 ALA A O 1
ATOM 651 N N . ASP A 1 92 ? -11.722 -0.066 16.409 1.00 94.38 92 ASP A N 1
ATOM 652 C CA . ASP A 1 92 ? -11.135 1.192 16.876 1.00 94.38 92 ASP A CA 1
ATOM 653 C C . ASP A 1 92 ? -12.011 2.388 16.483 1.00 94.38 92 ASP A C 1
ATOM 655 O O . ASP A 1 92 ? -11.973 2.879 15.358 1.00 94.38 92 ASP A O 1
ATOM 659 N N . THR A 1 93 ? -12.807 2.889 17.427 1.00 95.69 93 THR A N 1
ATOM 660 C CA . THR A 1 93 ? -13.653 4.071 17.203 1.00 95.69 93 THR A CA 1
ATOM 661 C C . THR A 1 93 ? -12.901 5.390 17.361 1.00 95.69 93 THR A C 1
ATOM 663 O O . THR A 1 93 ? -13.458 6.441 17.040 1.00 95.69 93 THR A O 1
ATOM 666 N N . GLN A 1 94 ? -11.689 5.359 17.921 1.00 96.62 94 GLN A N 1
ATOM 667 C CA . GLN A 1 94 ? -10.939 6.550 18.309 1.00 96.62 94 GLN A CA 1
ATOM 668 C C . GLN A 1 94 ? -10.101 7.079 17.151 1.00 96.62 94 GLN A C 1
ATOM 670 O O . GLN A 1 94 ? -10.071 8.289 16.935 1.00 96.62 94 GLN A O 1
ATOM 675 N N . PHE A 1 95 ? -9.436 6.190 16.414 1.00 97.12 95 PHE A N 1
ATOM 676 C CA . PHE A 1 95 ? -8.502 6.575 15.357 1.00 97.12 95 PHE A CA 1
ATOM 677 C C . PHE A 1 95 ? -8.963 6.205 13.948 1.00 97.12 95 PHE A C 1
ATOM 679 O O . PHE A 1 95 ? -8.371 6.694 12.986 1.00 97.12 95 PHE A O 1
ATOM 686 N N . CYS A 1 96 ? -10.031 5.417 13.791 1.00 97.19 96 CYS A N 1
ATOM 687 C CA . CYS A 1 96 ? -10.617 5.161 12.477 1.00 97.19 96 CYS A CA 1
ATOM 688 C C . CYS A 1 96 ? -11.516 6.300 11.992 1.00 97.19 96 CYS A C 1
ATOM 690 O O . CYS A 1 96 ? -12.411 6.773 12.697 1.00 97.19 96 CYS A O 1
ATOM 692 N N . ILE A 1 97 ? -11.385 6.634 10.710 1.00 96.19 97 ILE A N 1
ATOM 693 C CA . ILE A 1 97 ? -12.335 7.490 10.000 1.00 96.19 97 ILE A CA 1
ATOM 694 C C . ILE A 1 97 ? -13.471 6.612 9.458 1.00 96.19 97 ILE A C 1
ATOM 696 O O . ILE A 1 97 ? -13.262 5.683 8.677 1.00 96.19 97 ILE A O 1
ATOM 700 N N . LYS A 1 98 ? -14.705 6.885 9.891 1.00 94.75 98 LYS A N 1
ATOM 701 C CA . LYS A 1 98 ? -15.878 6.086 9.513 1.00 94.75 98 LYS A CA 1
ATOM 702 C C . LYS A 1 98 ? -16.320 6.375 8.076 1.00 94.75 98 LYS A C 1
ATOM 704 O O . LYS A 1 98 ? -16.445 7.526 7.675 1.00 94.75 98 LYS A O 1
ATOM 709 N N . GLY A 1 99 ? -16.666 5.319 7.337 1.00 92.94 99 GLY A N 1
ATOM 710 C CA . GLY A 1 99 ? -17.301 5.424 6.017 1.00 92.94 99 GLY A CA 1
ATOM 711 C C . GLY A 1 99 ? -16.343 5.709 4.859 1.00 92.94 99 GLY A C 1
ATOM 712 O O . GLY A 1 99 ? -16.802 5.896 3.733 1.00 92.94 99 GLY A O 1
ATOM 713 N N . THR A 1 100 ? -15.033 5.714 5.103 1.00 95.75 100 THR A N 1
ATOM 714 C CA . THR A 1 100 ? -14.022 5.911 4.063 1.00 95.75 100 THR A CA 1
ATOM 715 C C . THR A 1 100 ? -13.422 4.586 3.600 1.00 95.75 100 THR A C 1
ATOM 717 O O . THR A 1 100 ? -13.429 3.573 4.302 1.00 95.75 100 THR A O 1
ATOM 720 N N . SER A 1 101 ? -12.924 4.575 2.364 1.00 96.12 101 SER A N 1
ATOM 721 C CA . SER A 1 101 ? -12.154 3.459 1.819 1.00 96.12 101 SER A CA 1
ATOM 722 C C . SER A 1 101 ? -11.115 3.981 0.845 1.00 96.12 101 SER A C 1
ATOM 724 O O . SER A 1 101 ? -11.426 4.867 0.049 1.00 96.12 101 SER A O 1
ATOM 726 N N . ILE A 1 102 ? -9.929 3.389 0.855 1.00 96.81 102 ILE A N 1
ATOM 727 C CA . ILE A 1 102 ? -8.830 3.735 -0.047 1.00 96.81 102 ILE A CA 1
ATOM 728 C C . ILE A 1 102 ? -8.418 2.488 -0.827 1.00 96.81 102 ILE A C 1
ATOM 730 O O . ILE A 1 102 ? -8.483 1.373 -0.314 1.00 96.81 102 ILE A O 1
ATOM 734 N N . THR A 1 103 ? -8.036 2.653 -2.092 1.00 95.88 103 THR A N 1
ATOM 735 C CA . THR A 1 103 ? -7.400 1.575 -2.861 1.00 95.88 103 THR A CA 1
ATOM 736 C C . THR A 1 103 ? -5.931 1.906 -3.019 1.00 95.88 103 THR A C 1
ATOM 738 O O . THR A 1 103 ? -5.610 2.961 -3.559 1.00 95.88 103 THR A O 1
ATOM 741 N N . VAL A 1 104 ? -5.057 1.014 -2.564 1.00 95.50 104 VAL A N 1
ATOM 742 C CA . VAL A 1 104 ? -3.605 1.182 -2.670 1.00 95.50 104 VAL A CA 1
ATOM 743 C C . VAL A 1 104 ? -2.998 0.155 -3.605 1.00 95.50 104 VAL A C 1
ATOM 745 O O . VAL A 1 104 ? -3.496 -0.964 -3.714 1.00 95.50 104 VAL A O 1
ATOM 748 N N . THR A 1 105 ? -1.913 0.539 -4.273 1.00 93.25 105 THR A N 1
ATOM 749 C CA . THR A 1 105 ? -1.072 -0.383 -5.045 1.00 93.25 105 THR A CA 1
ATOM 750 C C . THR A 1 105 ? 0.104 -0.843 -4.185 1.00 93.25 105 THR A C 1
ATOM 752 O O . THR A 1 105 ? 0.792 -0.011 -3.591 1.00 93.25 105 THR A O 1
ATOM 755 N N . ALA A 1 106 ? 0.372 -2.145 -4.146 1.00 93.38 106 ALA A N 1
ATOM 756 C CA . ALA A 1 106 ? 1.584 -2.669 -3.529 1.00 93.38 106 ALA A CA 1
ATOM 757 C C . ALA A 1 106 ? 2.816 -2.281 -4.354 1.00 93.38 106 ALA A C 1
ATOM 759 O O . ALA A 1 106 ? 2.964 -2.697 -5.510 1.00 93.38 106 ALA A O 1
ATOM 760 N N . SER A 1 107 ? 3.685 -1.468 -3.759 1.00 89.75 107 SER A N 1
ATOM 761 C CA . SER A 1 107 ? 4.872 -0.906 -4.417 1.00 89.75 107 SER A CA 1
ATOM 762 C C . SER A 1 107 ? 6.175 -1.212 -3.687 1.00 89.75 107 SER A C 1
ATOM 764 O O . SER A 1 107 ? 7.252 -0.981 -4.238 1.00 89.75 107 SER A O 1
ATOM 766 N N . ASP A 1 108 ? 6.093 -1.701 -2.455 1.00 92.81 108 ASP A N 1
ATOM 767 C CA . ASP A 1 108 ? 7.249 -1.820 -1.583 1.00 92.81 108 ASP A CA 1
ATOM 768 C C . ASP A 1 108 ? 7.099 -2.987 -0.592 1.00 92.81 108 ASP A C 1
ATOM 770 O O . ASP A 1 108 ? 6.053 -3.641 -0.507 1.00 92.81 108 ASP A O 1
ATOM 774 N N . PHE A 1 109 ? 8.167 -3.255 0.146 1.00 93.25 109 PHE A N 1
ATOM 775 C CA . PHE A 1 109 ? 8.271 -4.291 1.156 1.00 93.25 109 PHE A CA 1
ATOM 776 C C . PHE A 1 109 ? 8.623 -3.665 2.500 1.00 93.25 109 PHE A C 1
ATOM 778 O O . PHE A 1 109 ? 9.668 -3.032 2.631 1.00 93.25 109 PHE A O 1
ATOM 785 N N . CYS A 1 110 ? 7.791 -3.915 3.507 1.00 93.94 110 CYS A N 1
ATOM 786 C CA . CYS A 1 110 ? 8.091 -3.530 4.875 1.00 93.94 110 CYS A CA 1
ATOM 787 C C . CYS A 1 110 ? 8.912 -4.641 5.558 1.00 93.94 110 CYS A C 1
ATOM 789 O O . CYS A 1 110 ? 8.380 -5.736 5.796 1.00 93.94 110 CYS A O 1
ATOM 791 N N . PRO A 1 111 ? 10.205 -4.411 5.855 1.00 90.50 111 PRO A N 1
ATOM 792 C CA . PRO A 1 111 ? 11.063 -5.430 6.440 1.00 90.50 111 PRO A CA 1
ATOM 793 C C . PRO A 1 111 ? 10.668 -5.747 7.893 1.00 90.50 111 PRO A C 1
ATOM 795 O O . PRO A 1 111 ? 10.280 -4.846 8.636 1.00 90.50 111 PRO A O 1
ATOM 798 N N . PRO A 1 112 ? 10.796 -7.012 8.330 1.00 90.50 112 PRO A N 1
ATOM 799 C CA . PRO A 1 112 ? 10.550 -7.381 9.718 1.00 90.50 112 PRO A CA 1
ATOM 800 C C . PRO A 1 112 ? 11.628 -6.801 10.646 1.00 90.50 112 PRO A C 1
ATOM 802 O O . PRO A 1 112 ? 12.814 -6.780 10.304 1.00 90.50 112 PRO A O 1
ATOM 805 N N . ASN A 1 113 ? 11.212 -6.393 11.841 1.00 91.88 113 ASN A N 1
ATOM 806 C CA . ASN A 1 113 ? 12.072 -6.023 12.956 1.00 91.88 113 ASN A CA 1
ATOM 807 C C . ASN A 1 113 ? 11.973 -7.085 14.061 1.00 91.88 113 ASN A C 1
ATOM 809 O O . ASN A 1 113 ? 11.095 -7.029 14.918 1.00 91.88 113 ASN A O 1
ATOM 813 N N . TRP A 1 114 ? 12.894 -8.046 14.056 1.00 91.25 114 TRP A N 1
ATOM 814 C CA . TRP A 1 114 ? 12.905 -9.170 15.003 1.00 91.25 114 TRP A CA 1
ATOM 815 C C . TRP A 1 114 ? 13.283 -8.798 16.440 1.00 91.25 114 TRP A C 1
ATOM 817 O O . TRP A 1 114 ? 13.185 -9.646 17.324 1.00 91.25 114 TRP A O 1
ATOM 827 N N . SER A 1 115 ? 13.720 -7.560 16.672 1.00 94.25 115 SER A N 1
ATOM 828 C CA . SER A 1 115 ? 13.998 -7.052 18.016 1.00 94.25 115 SER A CA 1
ATOM 829 C C . SER A 1 115 ? 12.729 -6.629 18.758 1.00 94.25 115 SER A C 1
ATOM 831 O O . SER A 1 115 ? 12.781 -6.452 19.969 1.00 94.25 115 SER A O 1
ATOM 833 N N . GLU A 1 116 ? 11.607 -6.475 18.049 1.00 92.44 116 GLU A N 1
ATOM 834 C CA . GLU A 1 116 ? 10.334 -6.008 18.599 1.00 92.44 116 GLU A CA 1
ATOM 835 C C . GLU A 1 116 ? 9.221 -7.056 18.401 1.00 92.44 116 GLU A C 1
ATOM 837 O O . GLU A 1 116 ? 9.190 -7.747 17.374 1.00 92.44 116 GLU A O 1
ATOM 842 N N . PRO A 1 117 ? 8.272 -7.188 19.345 1.00 89.19 117 PRO A N 1
ATOM 843 C CA . PRO A 1 117 ? 7.098 -8.044 19.181 1.00 89.19 117 PRO A CA 1
ATOM 844 C C . PRO A 1 117 ? 6.212 -7.639 17.993 1.00 89.19 117 PRO A C 1
ATOM 846 O O . PRO A 1 117 ? 6.049 -6.461 17.683 1.00 89.19 117 PRO A O 1
ATOM 849 N N . SER A 1 118 ? 5.557 -8.615 17.353 1.00 88.75 118 SER A N 1
ATOM 850 C CA . SER A 1 118 ? 4.680 -8.372 16.186 1.00 88.75 118 SER A CA 1
ATOM 851 C C . SER A 1 118 ? 3.439 -7.524 16.501 1.00 88.75 118 SER A C 1
ATOM 853 O O . SER A 1 118 ? 2.751 -7.031 15.606 1.00 88.75 118 SER A O 1
ATOM 855 N N . ASP A 1 119 ? 3.104 -7.399 17.777 1.00 86.94 119 ASP A N 1
ATOM 856 C CA . ASP A 1 119 ? 2.003 -6.625 18.338 1.00 86.94 119 ASP A CA 1
ATOM 857 C C . ASP A 1 119 ? 2.450 -5.369 19.086 1.00 86.94 119 ASP A C 1
ATOM 859 O O . ASP A 1 119 ? 1.597 -4.622 19.560 1.00 86.94 119 ASP A O 1
ATOM 863 N N . ASN A 1 120 ? 3.754 -5.096 19.122 1.00 87.12 120 ASN A N 1
ATOM 864 C CA . ASN A 1 120 ? 4.305 -3.914 19.761 1.00 87.12 120 ASN A CA 1
ATOM 865 C C . ASN A 1 120 ? 5.591 -3.467 19.050 1.00 87.12 120 ASN A C 1
ATOM 867 O O . ASN A 1 120 ? 6.683 -3.880 19.414 1.00 87.12 120 ASN A O 1
ATOM 871 N N . GLY A 1 121 ? 5.458 -2.654 17.998 1.00 87.50 121 GLY A N 1
ATOM 872 C CA . GLY A 1 121 ? 6.591 -2.081 17.253 1.00 87.50 121 GLY A CA 1
ATOM 873 C C . GLY A 1 121 ? 7.107 -2.936 16.088 1.00 87.50 121 GLY A C 1
ATOM 874 O O . GLY A 1 121 ? 7.546 -2.393 15.074 1.00 87.50 121 GLY A O 1
ATOM 875 N N . GLY A 1 122 ? 6.977 -4.260 16.150 1.00 91.44 122 GLY A N 1
ATOM 876 C CA . GLY A 1 122 ? 7.339 -5.196 15.079 1.00 91.44 122 GLY A CA 1
ATOM 877 C C . GLY A 1 122 ? 6.236 -5.411 14.037 1.00 91.44 122 GLY A C 1
ATOM 878 O O . GLY A 1 122 ? 5.995 -6.543 13.629 1.00 91.44 122 GLY A O 1
ATOM 879 N N . TRP A 1 123 ? 5.528 -4.365 13.601 1.00 93.31 123 TRP A N 1
ATOM 880 C CA . TRP A 1 123 ? 4.271 -4.492 12.837 1.00 93.31 123 TRP A CA 1
ATOM 881 C C . TRP A 1 123 ? 4.361 -5.328 11.551 1.00 93.31 123 TRP A C 1
ATOM 883 O O . TRP A 1 123 ? 3.391 -5.974 11.160 1.00 93.31 123 TRP A O 1
ATOM 893 N N . CYS A 1 124 ? 5.529 -5.352 10.909 1.00 94.31 124 CYS A N 1
ATOM 894 C CA . CYS A 1 124 ? 5.765 -6.079 9.660 1.00 94.31 124 CYS A CA 1
ATOM 895 C C . CYS A 1 124 ? 6.287 -7.513 9.852 1.00 94.31 124 CYS A C 1
ATOM 897 O O . CYS A 1 124 ? 6.565 -8.213 8.866 1.00 94.31 124 CYS A O 1
ATOM 899 N N . ASN A 1 125 ? 6.412 -7.958 11.105 1.00 92.44 125 ASN A N 1
ATOM 900 C CA . ASN A 1 125 ? 6.857 -9.299 11.453 1.00 92.44 125 ASN A CA 1
ATOM 901 C C . ASN A 1 125 ? 5.792 -10.350 11.092 1.00 92.44 125 ASN A C 1
ATOM 903 O O . ASN A 1 125 ? 4.609 -10.183 11.402 1.00 92.44 125 ASN A O 1
ATOM 907 N N . PRO A 1 126 ? 6.187 -11.476 10.472 1.00 90.25 126 PRO A N 1
ATOM 908 C CA . PRO A 1 126 ? 5.336 -12.654 10.374 1.00 90.25 126 PRO A CA 1
ATOM 909 C C . PRO A 1 126 ? 4.799 -13.102 11.742 1.00 90.25 126 PRO A C 1
ATOM 911 O O . PRO A 1 126 ? 5.531 -13.033 12.729 1.00 90.25 126 PRO A O 1
ATOM 914 N N . PRO A 1 127 ? 3.567 -13.639 11.808 1.00 92.00 127 PRO A N 1
ATOM 915 C CA . PRO A 1 127 ? 2.642 -13.917 10.703 1.00 92.00 127 PRO A CA 1
ATOM 916 C C . PRO A 1 127 ? 1.686 -12.753 10.378 1.00 92.00 127 PRO A C 1
ATOM 918 O O . PRO A 1 127 ? 0.694 -12.961 9.682 1.00 92.00 127 PRO A O 1
ATOM 921 N N . ARG A 1 128 ? 1.929 -11.544 10.899 1.00 92.69 128 ARG A N 1
ATOM 922 C CA . ARG A 1 128 ? 0.958 -10.444 10.877 1.00 92.69 128 ARG A CA 1
ATOM 923 C C . ARG A 1 128 ? 0.753 -9.879 9.465 1.00 92.69 128 ARG A C 1
ATOM 925 O O . ARG A 1 128 ? 1.705 -9.370 8.874 1.00 92.69 128 ARG A O 1
ATOM 932 N N . PRO A 1 129 ? -0.488 -9.881 8.940 1.00 96.69 129 PRO A N 1
ATOM 933 C CA . PRO A 1 129 ? -0.839 -9.088 7.772 1.00 96.69 129 PRO A CA 1
ATOM 934 C C . PRO A 1 129 ? -0.821 -7.603 8.137 1.00 96.69 129 PRO A C 1
ATOM 936 O O . PRO A 1 129 ? -1.581 -7.149 8.998 1.00 96.69 129 PRO A O 1
ATOM 939 N N . HIS A 1 130 ? 0.061 -6.854 7.488 1.00 97.88 130 HIS A N 1
ATOM 940 C CA . HIS A 1 130 ? 0.272 -5.435 7.760 1.00 97.88 130 HIS A CA 1
ATOM 941 C C . HIS A 1 130 ? 0.597 -4.637 6.496 1.00 97.88 130 HIS A C 1
ATOM 943 O O . HIS A 1 130 ? 1.381 -5.099 5.655 1.00 97.88 130 HIS A O 1
ATOM 949 N N . PHE A 1 131 ? -0.002 -3.449 6.401 1.00 98.44 131 PHE A N 1
ATOM 950 C CA . PHE A 1 131 ? 0.216 -2.448 5.359 1.00 98.44 131 PHE A CA 1
ATOM 951 C C . PHE A 1 131 ? 0.926 -1.235 5.959 1.00 98.44 131 PHE A C 1
ATOM 953 O O . PHE A 1 131 ? 0.375 -0.564 6.824 1.00 98.44 131 PHE A O 1
ATOM 960 N N . ASP A 1 132 ? 2.118 -0.917 5.477 1.00 97.69 132 ASP A N 1
ATOM 961 C CA . ASP A 1 132 ? 2.779 0.340 5.813 1.00 97.69 132 ASP A CA 1
ATOM 962 C C . ASP A 1 132 ? 2.568 1.310 4.649 1.00 97.69 132 ASP A C 1
ATOM 964 O O . ASP A 1 132 ? 3.181 1.208 3.588 1.00 97.69 132 ASP A O 1
ATOM 968 N N . MET A 1 133 ? 1.538 2.137 4.772 1.00 97.88 133 MET A N 1
ATOM 969 C CA . MET A 1 133 ? 0.995 2.951 3.688 1.00 97.88 133 MET A CA 1
ATOM 970 C C . MET A 1 133 ? 1.788 4.249 3.529 1.00 97.88 133 MET A C 1
ATOM 972 O O . MET A 1 133 ? 2.436 4.711 4.462 1.00 97.88 133 MET A O 1
ATOM 976 N N . SER A 1 134 ? 1.695 4.907 2.376 1.00 97.06 134 SER A N 1
ATOM 977 C CA . SER A 1 134 ? 2.118 6.309 2.338 1.00 97.06 134 SER A CA 1
ATOM 978 C C . SER A 1 134 ? 1.257 7.138 3.301 1.00 97.06 134 SER A C 1
ATOM 980 O O . SER A 1 134 ? 0.048 6.897 3.428 1.00 97.06 134 SER A O 1
ATOM 982 N N . GLN A 1 135 ? 1.847 8.140 3.955 1.00 96.75 135 GLN A N 1
ATOM 983 C CA . GLN A 1 135 ? 1.106 9.050 4.834 1.00 96.75 135 GLN A CA 1
ATOM 984 C C . GLN A 1 135 ? -0.189 9.604 4.202 1.00 96.75 135 GLN A C 1
ATOM 986 O O . GLN A 1 135 ? -1.248 9.467 4.823 1.00 96.75 135 GLN A O 1
ATOM 991 N N . PRO A 1 136 ? -0.189 10.178 2.979 1.00 96.69 136 PRO A N 1
ATOM 992 C CA . PRO A 1 136 ? -1.426 10.686 2.387 1.00 96.69 136 PRO A CA 1
ATOM 993 C C . PRO A 1 136 ? -2.465 9.587 2.120 1.00 96.69 136 PRO A C 1
ATOM 995 O O . PRO A 1 136 ? -3.662 9.844 2.244 1.00 96.69 136 PRO A O 1
ATOM 998 N N . ALA A 1 137 ? -2.058 8.355 1.792 1.00 97.00 137 ALA A N 1
ATOM 999 C CA . ALA A 1 137 ? -3.002 7.250 1.626 1.00 97.00 137 ALA A CA 1
ATOM 1000 C C . ALA A 1 137 ? -3.614 6.821 2.967 1.00 97.00 137 ALA A C 1
ATOM 1002 O O . ALA A 1 137 ? -4.823 6.604 3.047 1.00 97.00 137 ALA A O 1
ATOM 1003 N N . TRP A 1 138 ? -2.802 6.728 4.019 1.00 97.94 138 TRP A N 1
ATOM 1004 C CA . TRP A 1 138 ? -3.243 6.314 5.351 1.00 97.94 138 TRP A CA 1
ATOM 1005 C C . TRP A 1 138 ? -4.213 7.310 5.988 1.00 97.94 138 TRP A C 1
ATOM 1007 O O . TRP A 1 138 ? -5.229 6.911 6.557 1.00 97.94 138 TRP A O 1
ATOM 1017 N N . LEU A 1 139 ? -3.972 8.611 5.802 1.00 97.44 139 LEU A N 1
ATOM 1018 C CA . LEU A 1 139 ? -4.834 9.681 6.320 1.00 97.44 139 LEU A CA 1
ATOM 1019 C C . LEU A 1 139 ? -6.252 9.695 5.725 1.00 97.44 139 LEU A C 1
ATOM 1021 O O . LEU A 1 139 ? -7.116 10.410 6.223 1.00 97.44 139 LEU A O 1
ATOM 1025 N N . ASN A 1 140 ? -6.531 8.891 4.692 1.00 97.12 140 ASN A N 1
ATOM 1026 C CA . ASN A 1 140 ? -7.901 8.676 4.220 1.00 97.12 140 ASN A CA 1
ATOM 1027 C C . ASN A 1 140 ? -8.719 7.769 5.156 1.00 97.12 140 ASN A C 1
ATOM 1029 O O . ASN A 1 140 ? -9.950 7.807 5.116 1.00 97.12 140 ASN A O 1
ATOM 1033 N N . ILE A 1 141 ? -8.064 6.924 5.958 1.00 97.69 141 ILE A N 1
ATOM 1034 C CA . ILE A 1 141 ? -8.718 5.911 6.801 1.00 97.69 141 ILE A CA 1
ATOM 1035 C C . ILE A 1 141 ? -8.403 6.058 8.294 1.00 97.69 141 ILE A C 1
ATOM 1037 O O . ILE A 1 141 ? -9.193 5.583 9.109 1.00 97.69 141 ILE A O 1
ATOM 1041 N N . GLY A 1 142 ? -7.299 6.717 8.654 1.00 97.06 142 GLY A N 1
ATOM 1042 C CA . GLY A 1 142 ? -6.846 6.881 10.034 1.00 97.06 142 GLY A CA 1
ATOM 1043 C C . GLY A 1 142 ? -6.574 8.337 10.416 1.00 97.06 142 GLY A C 1
ATOM 1044 O O . GLY A 1 142 ? -6.241 9.174 9.576 1.00 97.06 142 GLY A O 1
ATOM 1045 N N . ILE A 1 143 ? -6.700 8.642 11.707 1.00 97.12 143 ILE A N 1
ATOM 1046 C CA . ILE A 1 143 ? -6.344 9.941 12.291 1.00 97.12 143 ILE A CA 1
ATOM 1047 C C . ILE A 1 143 ? -4.859 9.934 12.658 1.00 97.12 143 ILE A C 1
ATOM 1049 O O . ILE A 1 143 ? -4.431 9.068 13.412 1.00 97.12 143 ILE A O 1
ATO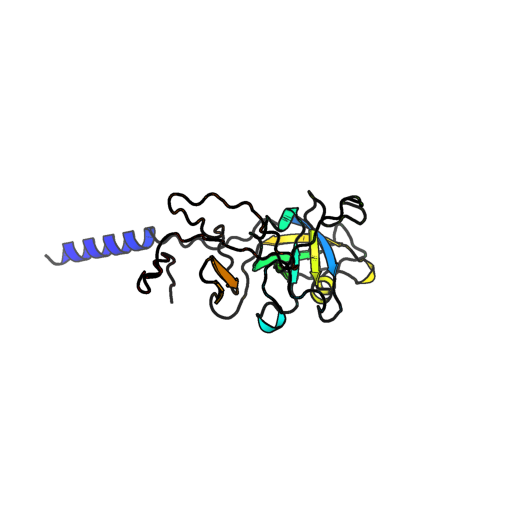M 1053 N N . TYR A 1 144 ? -4.089 10.921 12.180 1.00 96.00 144 TYR A N 1
ATOM 1054 C CA . TYR A 1 144 ? -2.614 10.978 12.264 1.00 96.00 144 TYR A CA 1
ATOM 1055 C C . TYR A 1 144 ? -2.014 10.510 13.603 1.00 96.00 144 TYR A C 1
ATOM 1057 O O . TYR A 1 144 ? -1.098 9.694 13.621 1.00 96.00 144 TYR A O 1
ATOM 1065 N N . VAL A 1 145 ? -2.562 10.982 14.728 1.00 95.94 145 VAL A N 1
ATOM 1066 C CA . VAL A 1 145 ? -2.058 10.675 16.080 1.00 95.94 145 VAL A CA 1
ATOM 1067 C C . VAL A 1 145 ? -2.215 9.211 16.506 1.00 95.94 145 VAL A C 1
ATOM 1069 O O . VAL A 1 145 ? -1.573 8.799 17.466 1.00 95.94 145 VAL A O 1
ATOM 1072 N N . GLY A 1 146 ? -3.049 8.425 15.818 1.00 93.38 146 GLY A N 1
ATOM 1073 C CA . GLY A 1 146 ? -3.235 7.005 16.113 1.00 93.38 146 GLY A CA 1
ATOM 1074 C C . GLY A 1 146 ? -2.030 6.151 15.729 1.00 93.38 146 GLY A C 1
ATOM 1075 O O . GLY A 1 146 ? -1.758 5.155 16.392 1.00 93.38 146 GLY A O 1
ATOM 1076 N N . GLY A 1 147 ? -1.289 6.540 14.682 1.00 94.81 147 GLY A N 1
ATOM 1077 C CA . GLY A 1 147 ? -0.084 5.856 14.185 1.00 94.81 147 GLY A CA 1
ATOM 1078 C C . GLY A 1 147 ? -0.317 4.467 13.568 1.00 94.81 147 GLY A C 1
ATOM 1079 O O . GLY A 1 147 ? 0.295 4.128 12.558 1.00 94.81 147 GLY A O 1
ATOM 1080 N N . ILE A 1 148 ? -1.226 3.675 14.134 1.00 96.75 148 ILE A N 1
ATOM 1081 C CA . ILE A 1 148 ? -1.643 2.355 13.674 1.00 96.75 148 ILE A CA 1
ATOM 1082 C C . ILE A 1 148 ? -3.150 2.194 13.864 1.00 96.75 148 ILE A C 1
ATOM 1084 O O . ILE A 1 148 ? -3.698 2.614 14.878 1.00 96.75 148 ILE A O 1
ATOM 1088 N N . VAL A 1 149 ? -3.817 1.561 12.900 1.00 97.44 149 VAL A N 1
ATOM 1089 C CA . VAL A 1 149 ? -5.245 1.227 12.998 1.00 97.44 149 VAL A CA 1
ATOM 1090 C C . VAL A 1 149 ? -5.522 -0.209 12.540 1.00 97.44 149 VAL A C 1
ATOM 1092 O O . VAL A 1 149 ? -4.823 -0.716 11.650 1.00 97.44 149 VAL A O 1
ATOM 1095 N N . PRO A 1 150 ? -6.527 -0.894 13.117 1.00 97.56 150 PRO A N 1
ATOM 1096 C CA . PRO A 1 150 ? -7.026 -2.149 12.572 1.00 97.56 150 PRO A CA 1
ATOM 1097 C C . PRO A 1 150 ? -7.760 -1.885 11.253 1.00 97.56 150 PRO A C 1
ATOM 1099 O O . PRO A 1 150 ? -8.536 -0.936 11.129 1.00 97.56 150 PRO A O 1
ATOM 1102 N N . VAL A 1 151 ? -7.532 -2.728 10.247 1.00 98.31 151 VAL A N 1
ATOM 1103 C CA . VAL A 1 151 ? -8.143 -2.572 8.922 1.00 98.31 151 VAL A CA 1
ATOM 1104 C C . VAL A 1 151 ? -8.736 -3.876 8.410 1.00 98.31 151 VAL A C 1
ATOM 1106 O O . VAL A 1 151 ? -8.270 -4.977 8.719 1.00 98.31 151 VAL A O 1
ATOM 1109 N N . LEU A 1 152 ? -9.742 -3.737 7.554 1.00 98.00 152 LEU A N 1
ATOM 1110 C CA . LEU A 1 152 ? -10.217 -4.796 6.680 1.00 98.00 152 LEU A CA 1
ATOM 1111 C C . LEU A 1 152 ? -9.720 -4.503 5.267 1.00 98.00 152 LEU A C 1
ATOM 1113 O O . LEU A 1 152 ? -9.811 -3.369 4.790 1.00 98.00 152 LEU A O 1
ATOM 1117 N N . TYR A 1 153 ? -9.218 -5.522 4.582 1.00 97.75 153 TYR A N 1
ATOM 1118 C CA . TYR A 1 153 ? -8.754 -5.394 3.207 1.00 97.75 153 TYR A CA 1
ATOM 1119 C C . TYR A 1 153 ? -9.281 -6.515 2.316 1.00 97.75 153 TYR A C 1
ATOM 1121 O O . TYR A 1 153 ? -9.641 -7.593 2.784 1.00 97.75 153 TYR A O 1
ATOM 1129 N N . GLN A 1 154 ? -9.315 -6.247 1.017 1.00 95.44 154 GLN A N 1
ATOM 1130 C CA . GLN A 1 154 ? -9.558 -7.241 -0.025 1.00 95.44 154 GLN A CA 1
ATOM 1131 C C . GLN A 1 154 ? -8.748 -6.880 -1.271 1.00 95.44 154 GLN A C 1
ATOM 1133 O O . GLN A 1 154 ? -8.561 -5.696 -1.574 1.00 95.44 154 GLN A O 1
ATOM 1138 N N . ARG A 1 155 ? -8.276 -7.888 -2.004 1.00 93.00 155 ARG A N 1
ATOM 1139 C CA . ARG A 1 155 ? -7.646 -7.699 -3.315 1.00 93.00 155 ARG A CA 1
ATOM 1140 C C . ARG A 1 155 ? -8.719 -7.297 -4.325 1.00 93.00 155 ARG A C 1
ATOM 1142 O O . ARG A 1 155 ? -9.785 -7.912 -4.373 1.00 93.00 155 ARG A O 1
ATOM 1149 N N . VAL A 1 156 ? -8.446 -6.265 -5.114 1.00 90.31 156 VAL A N 1
ATOM 1150 C CA . VAL A 1 156 ? -9.370 -5.697 -6.105 1.00 90.31 156 VAL A CA 1
ATOM 1151 C C . VAL A 1 156 ? -8.643 -5.440 -7.425 1.00 90.31 156 VAL A C 1
ATOM 1153 O O . VAL A 1 156 ? -7.435 -5.202 -7.402 1.00 90.31 156 VAL A O 1
ATOM 1156 N N . PRO A 1 157 ? -9.354 -5.394 -8.568 1.00 85.94 157 PRO A N 1
ATOM 1157 C CA . PRO A 1 157 ? -8.729 -5.017 -9.826 1.00 85.94 157 PRO A CA 1
ATOM 1158 C C . PRO A 1 157 ? -8.094 -3.628 -9.731 1.00 85.94 157 PRO A C 1
ATOM 1160 O O . PRO A 1 157 ? -8.735 -2.661 -9.302 1.00 85.94 157 PRO A O 1
ATOM 1163 N N . CYS A 1 158 ? -6.854 -3.509 -10.193 1.00 84.31 158 CYS A N 1
ATOM 1164 C CA . CYS A 1 158 ? -6.218 -2.212 -10.356 1.00 84.31 158 CYS A CA 1
ATOM 1165 C C . CYS A 1 158 ? -6.906 -1.404 -11.462 1.00 84.31 158 CYS A C 1
ATOM 1167 O O . CYS A 1 158 ? -6.996 -1.842 -12.607 1.00 84.31 158 CYS A O 1
ATOM 1169 N N . LYS A 1 159 ? -7.347 -0.184 -11.137 1.00 80.56 159 LYS A N 1
ATOM 1170 C CA . LYS A 1 159 ? -7.792 0.795 -12.136 1.00 80.56 159 LYS A CA 1
ATOM 1171 C C . LYS A 1 159 ? -6.588 1.608 -12.591 1.00 80.56 159 LYS A C 1
ATOM 1173 O O . LYS A 1 159 ? -6.163 2.526 -11.891 1.00 80.56 159 LYS A O 1
ATOM 1178 N N . LYS A 1 160 ? -6.016 1.242 -13.734 1.00 74.50 160 LYS A N 1
ATOM 1179 C CA . LYS A 1 160 ? -4.886 1.951 -14.337 1.00 74.50 160 LYS A CA 1
ATOM 1180 C C . LYS A 1 160 ? -5.217 2.360 -15.766 1.00 74.50 160 LYS A C 1
ATOM 1182 O O . LYS A 1 160 ? -5.941 1.659 -16.466 1.00 74.50 160 LYS A O 1
ATOM 1187 N N . HIS A 1 161 ? -4.703 3.516 -16.171 1.00 73.44 161 HIS A N 1
ATOM 1188 C CA . HIS A 1 161 ? -4.843 4.015 -17.534 1.00 73.44 161 HIS A CA 1
ATOM 1189 C C . HIS A 1 161 ? -3.643 3.576 -18.381 1.00 73.44 161 HIS A C 1
ATOM 1191 O O . HIS A 1 161 ? -2.499 3.602 -17.925 1.00 73.44 161 HIS A O 1
ATOM 1197 N N . GLY A 1 162 ? -3.905 3.208 -19.634 1.00 73.81 162 GLY A N 1
ATOM 1198 C CA . GLY A 1 162 ? -2.897 2.673 -20.551 1.00 73.81 162 GLY A CA 1
ATOM 1199 C C . GLY A 1 162 ? -2.713 1.157 -20.431 1.00 73.81 162 GLY A C 1
ATOM 1200 O O . GLY A 1 162 ? -3.277 0.517 -19.550 1.00 73.81 162 GLY A O 1
ATOM 1201 N N . GLY A 1 163 ? -1.938 0.584 -21.351 1.00 76.44 163 GLY A N 1
ATOM 1202 C CA . GLY A 1 163 ? -1.643 -0.851 -21.380 1.00 76.44 163 GLY A CA 1
ATOM 1203 C C . GLY A 1 163 ? -0.470 -1.251 -20.484 1.00 76.44 163 GLY A C 1
ATOM 1204 O O . GLY A 1 163 ? 0.232 -0.397 -19.935 1.00 76.44 163 GLY A O 1
ATOM 1205 N N . VAL A 1 164 ? -0.239 -2.561 -20.385 1.00 79.62 164 VAL A N 1
ATOM 1206 C CA . VAL A 1 164 ? 0.917 -3.145 -19.689 1.00 79.62 164 VAL A CA 1
ATOM 1207 C C . VAL A 1 164 ? 2.219 -2.588 -20.267 1.00 79.62 164 VAL A C 1
ATOM 1209 O O . VAL A 1 164 ? 2.365 -2.445 -21.481 1.00 79.62 164 VAL A O 1
ATOM 1212 N N . ARG A 1 165 ? 3.172 -2.269 -19.392 1.00 80.19 165 ARG A N 1
ATOM 1213 C CA . ARG A 1 165 ? 4.474 -1.704 -19.749 1.00 80.19 165 ARG A CA 1
ATOM 1214 C C . ARG A 1 165 ? 5.592 -2.639 -19.316 1.00 80.19 165 ARG A C 1
ATOM 1216 O O . ARG A 1 165 ? 5.587 -3.135 -18.192 1.00 80.19 165 ARG A O 1
ATOM 1223 N N . PHE A 1 166 ? 6.577 -2.809 -20.188 1.00 82.62 166 PHE A N 1
ATOM 1224 C CA . PHE A 1 166 ? 7.760 -3.622 -19.933 1.00 82.62 166 PHE A CA 1
ATOM 1225 C C . PHE A 1 166 ? 8.997 -2.733 -19.957 1.00 82.62 166 PHE A C 1
ATOM 1227 O O . PHE A 1 166 ? 9.288 -2.097 -20.970 1.00 82.62 166 PHE A O 1
ATOM 1234 N N . THR A 1 167 ? 9.730 -2.701 -18.850 1.00 79.81 167 THR A N 1
ATOM 1235 C CA . THR A 1 167 ? 11.046 -2.066 -18.783 1.00 79.81 167 THR A CA 1
ATOM 1236 C C . THR A 1 167 ? 12.097 -3.158 -18.842 1.00 79.81 167 THR A C 1
ATOM 1238 O O . THR A 1 167 ? 12.148 -4.021 -17.968 1.00 79.81 167 THR A O 1
ATOM 1241 N N . ILE A 1 168 ? 12.931 -3.115 -19.876 1.00 82.31 168 ILE A N 1
ATOM 1242 C CA . ILE A 1 168 ? 13.992 -4.092 -20.102 1.00 82.31 168 ILE A CA 1
ATOM 1243 C C . ILE A 1 168 ? 15.319 -3.487 -19.645 1.00 82.31 168 ILE A C 1
ATOM 1245 O O . ILE A 1 168 ? 15.661 -2.367 -20.021 1.00 82.31 168 ILE A O 1
ATOM 1249 N N . ASN A 1 169 ? 16.060 -4.225 -18.828 1.00 79.94 169 ASN A N 1
ATOM 1250 C CA . ASN A 1 169 ? 17.394 -3.864 -18.359 1.00 79.94 169 ASN A CA 1
ATOM 1251 C C . ASN A 1 169 ? 18.298 -5.107 -18.392 1.00 79.94 169 ASN A C 1
ATOM 1253 O O . ASN A 1 169 ? 17.808 -6.217 -18.588 1.00 79.94 169 ASN A O 1
ATOM 1257 N N . GLY A 1 170 ? 19.605 -4.958 -18.210 1.00 84.62 170 GLY A N 1
ATOM 1258 C CA . GLY A 1 170 ? 20.518 -6.096 -18.201 1.00 84.62 170 GLY A CA 1
ATOM 1259 C C . GLY A 1 170 ? 21.902 -5.794 -18.750 1.00 84.62 170 GLY A C 1
ATOM 1260 O O . GLY A 1 170 ? 22.323 -4.643 -18.848 1.00 84.62 170 GLY A O 1
ATOM 1261 N N . ASN A 1 171 ? 22.609 -6.862 -19.097 1.00 83.56 171 ASN A N 1
ATOM 1262 C CA . ASN A 1 171 ? 23.848 -6.823 -19.864 1.00 83.56 171 ASN A CA 1
ATOM 1263 C C . ASN A 1 171 ? 23.958 -8.087 -20.732 1.00 83.56 171 ASN A C 1
ATOM 1265 O O . ASN A 1 171 ? 23.036 -8.899 -20.772 1.00 83.56 171 ASN A O 1
ATOM 1269 N N . ASP A 1 172 ? 25.102 -8.288 -21.383 1.00 87.81 172 ASP A N 1
ATOM 1270 C CA . ASP A 1 172 ? 25.326 -9.421 -22.294 1.00 87.81 172 ASP A CA 1
ATOM 1271 C C . ASP A 1 172 ? 25.096 -10.810 -21.659 1.00 87.81 172 ASP A C 1
ATOM 1273 O O . ASP A 1 172 ? 24.912 -11.797 -22.369 1.00 87.81 172 ASP A O 1
ATOM 1277 N N . TRP A 1 173 ? 25.064 -10.900 -20.324 1.00 77.69 173 TRP A N 1
ATOM 1278 C CA . TRP A 1 173 ? 24.962 -12.146 -19.562 1.00 77.69 173 TRP A CA 1
ATOM 1279 C C . TRP A 1 173 ? 23.617 -12.359 -18.863 1.00 77.69 173 TRP A C 1
ATOM 1281 O O . TRP A 1 173 ? 23.377 -13.464 -18.368 1.00 77.69 173 TRP A O 1
ATOM 1291 N N . PHE A 1 174 ? 22.771 -11.331 -18.754 1.00 72.25 174 PHE A N 1
ATOM 1292 C CA . PHE A 1 174 ? 21.450 -11.445 -18.135 1.00 72.25 174 PHE A CA 1
ATOM 1293 C C . PHE A 1 174 ? 20.474 -10.383 -18.646 1.00 72.25 174 PHE A C 1
ATOM 1295 O O . PHE A 1 174 ? 20.847 -9.235 -18.874 1.00 72.25 174 PHE A O 1
ATOM 1302 N N . LEU A 1 175 ? 19.199 -10.760 -18.720 1.00 77.25 175 LEU A N 1
ATOM 1303 C CA . LEU A 1 175 ? 18.083 -9.874 -19.033 1.00 77.25 175 LEU A CA 1
ATOM 1304 C C . LEU A 1 175 ? 17.183 -9.731 -17.804 1.00 77.25 175 LEU A C 1
ATOM 1306 O O . LEU A 1 175 ? 16.832 -10.732 -17.186 1.00 77.25 175 LEU A O 1
ATOM 1310 N N . LEU A 1 176 ? 16.797 -8.503 -17.478 1.00 74.62 176 LEU A N 1
ATOM 1311 C CA . LEU A 1 176 ? 15.796 -8.155 -16.476 1.00 74.62 176 LEU A CA 1
ATOM 1312 C C . LEU A 1 176 ? 14.595 -7.533 -17.181 1.00 74.62 176 LEU A C 1
ATOM 1314 O O . LEU A 1 176 ? 14.752 -6.619 -17.989 1.00 74.62 176 LEU A O 1
ATOM 1318 N N . VAL A 1 177 ? 13.395 -7.990 -16.834 1.00 78.31 177 VAL A N 1
ATOM 1319 C CA . VAL A 1 177 ? 12.142 -7.410 -17.322 1.00 78.31 177 VAL A CA 1
ATOM 1320 C C . VAL A 1 177 ? 11.290 -7.022 -16.122 1.00 78.31 177 VAL A C 1
ATOM 1322 O O . VAL A 1 177 ? 10.885 -7.881 -15.343 1.00 78.31 177 VAL A O 1
ATOM 1325 N N . LEU A 1 178 ? 11.015 -5.727 -15.984 1.00 80.12 178 LEU A N 1
ATOM 1326 C CA . LEU A 1 178 ? 10.067 -5.197 -15.013 1.00 80.12 178 LEU A CA 1
ATOM 1327 C C . LEU A 1 178 ? 8.727 -4.962 -15.706 1.00 80.12 178 LEU A C 1
ATOM 1329 O O . LEU A 1 178 ? 8.634 -4.180 -16.654 1.00 80.12 178 LEU A O 1
ATOM 1333 N N . ILE A 1 179 ? 7.689 -5.612 -15.192 1.00 80.19 179 ILE A N 1
ATOM 1334 C CA . ILE A 1 179 ? 6.314 -5.416 -15.642 1.00 80.19 179 ILE A CA 1
ATOM 1335 C C . ILE A 1 179 ? 5.686 -4.332 -14.768 1.00 80.19 179 ILE A C 1
ATOM 1337 O O . ILE A 1 179 ? 5.688 -4.422 -13.542 1.00 80.19 179 ILE A O 1
ATOM 1341 N N . THR A 1 180 ? 5.149 -3.295 -15.399 1.00 79.12 180 THR A N 1
ATOM 1342 C CA . THR A 1 180 ? 4.404 -2.222 -14.734 1.00 79.12 180 THR A CA 1
ATOM 1343 C C . THR A 1 180 ? 3.073 -2.000 -15.433 1.00 79.12 180 THR A C 1
ATOM 1345 O O . THR A 1 180 ? 2.866 -2.450 -16.561 1.00 79.12 180 THR A O 1
ATOM 1348 N N . ASN A 1 181 ? 2.160 -1.292 -14.768 1.00 72.19 181 ASN A N 1
ATOM 1349 C CA . ASN A 1 181 ? 0.849 -0.976 -15.335 1.00 72.19 181 ASN A CA 1
ATOM 1350 C C . ASN A 1 181 ? 0.030 -2.229 -15.715 1.00 72.19 181 ASN A C 1
ATOM 1352 O O . ASN A 1 181 ? -0.698 -2.235 -16.705 1.00 72.19 181 ASN A O 1
ATOM 1356 N N . GLY A 1 182 ? 0.203 -3.315 -14.956 1.00 62.62 182 GLY A N 1
ATOM 1357 C CA . GLY A 1 182 ? -0.519 -4.565 -15.159 1.00 62.62 182 GLY A CA 1
ATOM 1358 C C . GLY A 1 182 ? -1.992 -4.446 -14.774 1.00 62.62 182 GLY A C 1
ATOM 1359 O O . GLY A 1 182 ? -2.329 -3.829 -13.762 1.00 62.62 182 GLY A O 1
ATOM 1360 N N . ILE A 1 183 ? -2.867 -5.077 -15.560 1.00 51.59 183 ILE A N 1
ATOM 1361 C CA . ILE A 1 183 ? -4.164 -5.534 -15.050 1.00 51.59 183 ILE A CA 1
ATOM 1362 C C . ILE A 1 183 ? -3.853 -6.624 -14.028 1.00 51.59 183 ILE A C 1
ATOM 1364 O O . ILE A 1 183 ? -2.969 -7.449 -14.264 1.00 51.59 183 ILE A O 1
ATOM 1368 N N . ASP A 1 184 ? -4.555 -6.606 -12.897 1.00 47.62 184 ASP A N 1
ATOM 1369 C CA . ASP A 1 184 ? -4.445 -7.640 -11.875 1.00 47.62 184 ASP A CA 1
ATOM 1370 C C . ASP A 1 184 ? -4.933 -8.975 -12.461 1.00 47.62 184 ASP A C 1
ATOM 1372 O O . ASP A 1 184 ? -6.103 -9.336 -12.357 1.00 47.62 184 ASP A O 1
ATOM 1376 N N . THR A 1 185 ? -4.067 -9.674 -13.195 1.00 38.72 185 THR A N 1
ATOM 1377 C CA . THR A 1 185 ? -4.367 -11.022 -13.659 1.00 38.72 185 THR A CA 1
ATOM 1378 C C . THR A 1 185 ? -4.304 -11.912 -12.429 1.00 38.72 185 THR A C 1
ATOM 1380 O O . THR A 1 185 ? -3.322 -11.931 -11.692 1.00 38.72 185 THR A O 1
ATOM 1383 N N . GLN A 1 186 ? -5.383 -12.646 -12.167 1.00 38.53 186 GLN A N 1
ATOM 1384 C CA . GLN A 1 186 ? -5.470 -13.587 -11.048 1.00 38.53 186 GLN A CA 1
ATOM 1385 C C . GLN A 1 186 ? -4.512 -14.785 -11.224 1.00 38.53 186 GLN A C 1
ATOM 1387 O O . GLN A 1 186 ? -4.475 -15.685 -10.388 1.00 38.53 186 GLN A O 1
ATOM 1392 N N . GLN A 1 187 ? -3.714 -14.778 -12.295 1.00 32.28 187 GLN A N 1
ATOM 1393 C CA . GLN A 1 187 ? -2.625 -15.702 -12.526 1.00 32.28 187 GLN A CA 1
ATOM 1394 C C . GLN A 1 187 ? -1.408 -15.307 -11.678 1.00 32.28 187 GLN A C 1
ATOM 1396 O O . GLN A 1 187 ? -1.035 -14.131 -11.650 1.00 32.28 187 GLN A O 1
ATOM 1401 N N . PRO A 1 188 ? -0.744 -16.271 -11.009 1.00 34.94 188 PRO A N 1
ATOM 1402 C CA . PRO A 1 188 ? 0.653 -16.064 -10.645 1.00 34.94 188 PRO A CA 1
ATOM 1403 C C . PRO A 1 188 ? 1.395 -15.600 -11.904 1.00 34.94 188 PRO A C 1
ATOM 1405 O O . PRO A 1 188 ? 1.032 -16.024 -13.006 1.00 34.94 188 PRO A O 1
ATOM 1408 N N . ALA A 1 189 ? 2.392 -14.717 -11.763 1.00 36.34 189 ALA A N 1
ATOM 1409 C CA . ALA A 1 189 ? 3.277 -14.391 -12.882 1.00 36.34 189 ALA A CA 1
ATOM 1410 C C . ALA A 1 189 ? 3.611 -15.704 -13.612 1.00 36.34 189 ALA A C 1
ATOM 1412 O O . ALA A 1 189 ? 3.931 -16.668 -12.911 1.00 36.34 189 ALA A O 1
ATOM 1413 N N . PRO A 1 190 ? 3.418 -15.795 -14.944 1.00 31.64 190 PRO A N 1
ATOM 1414 C CA . PRO A 1 190 ? 3.510 -17.065 -15.647 1.00 31.64 190 PRO A CA 1
ATOM 1415 C C . PRO A 1 190 ? 4.821 -17.742 -15.264 1.00 31.64 190 PRO A C 1
ATOM 1417 O O . PRO A 1 190 ? 5.898 -17.183 -15.475 1.00 31.64 190 PRO A O 1
ATOM 1420 N N . GLU A 1 191 ? 4.710 -18.908 -14.629 1.00 33.69 191 GLU A N 1
ATOM 1421 C CA . GLU A 1 191 ? 5.848 -19.786 -14.418 1.00 33.69 191 GLU A CA 1
ATOM 1422 C C . GLU A 1 191 ? 6.291 -20.210 -15.816 1.00 33.69 191 GLU A C 1
ATOM 1424 O O . GLU A 1 191 ? 5.557 -20.868 -16.554 1.00 33.69 191 GLU A O 1
ATOM 1429 N N . TYR A 1 192 ? 7.435 -19.684 -16.235 1.00 34.19 192 TYR A N 1
ATOM 1430 C CA . TYR A 1 192 ? 8.058 -20.051 -17.490 1.00 34.19 192 TYR A CA 1
ATOM 1431 C C . TYR A 1 192 ? 8.675 -21.438 -17.281 1.00 34.19 192 TYR A C 1
ATOM 1433 O O . TYR A 1 192 ? 9.623 -21.585 -16.514 1.00 34.19 192 TYR A O 1
ATOM 1441 N N . ASP A 1 193 ? 8.041 -22.453 -17.874 1.00 33.25 193 ASP A N 1
ATOM 1442 C CA . ASP A 1 193 ? 8.472 -23.850 -17.836 1.00 33.25 193 ASP A CA 1
ATOM 1443 C C . ASP A 1 193 ? 9.217 -24.175 -19.133 1.00 33.25 193 ASP A C 1
ATOM 1445 O O . ASP A 1 193 ? 8.614 -24.441 -20.176 1.00 33.25 193 ASP A O 1
ATOM 1449 N N . ASP A 1 194 ? 10.541 -24.076 -19.095 1.00 39.94 194 ASP A N 1
ATOM 1450 C CA . ASP A 1 194 ? 11.408 -24.349 -20.238 1.00 39.94 194 ASP A CA 1
ATOM 1451 C C . ASP A 1 194 ? 12.529 -25.348 -19.921 1.00 39.94 194 ASP A C 1
ATOM 1453 O O . ASP A 1 194 ? 13.667 -25.223 -20.369 1.00 39.94 194 ASP A O 1
ATOM 1457 N N . GLY A 1 195 ? 12.179 -26.425 -19.209 1.00 29.39 195 GLY A N 1
ATOM 1458 C CA . GLY A 1 195 ? 12.913 -27.692 -19.316 1.00 29.39 195 GLY A CA 1
ATOM 1459 C C . GLY A 1 195 ? 14.326 -27.699 -18.727 1.00 29.39 195 GLY A C 1
ATOM 1460 O O . GLY A 1 195 ? 15.183 -28.446 -19.198 1.00 29.39 195 GLY A O 1
ATOM 1461 N N . GLY A 1 196 ? 14.584 -26.903 -17.689 1.00 27.62 196 GLY A N 1
ATOM 1462 C CA . GLY A 1 196 ? 15.887 -26.916 -17.012 1.00 27.62 196 GLY A CA 1
ATOM 1463 C C . GLY A 1 196 ? 16.252 -25.666 -16.219 1.00 27.62 196 GLY A C 1
ATOM 1464 O O . GLY A 1 196 ? 17.406 -25.525 -15.817 1.00 27.62 196 GLY A O 1
ATOM 1465 N N . TRP A 1 197 ? 15.306 -24.761 -15.978 1.00 31.50 197 TRP A N 1
ATOM 1466 C CA . TRP A 1 197 ? 15.526 -23.612 -15.110 1.00 31.50 197 TRP A CA 1
ATOM 1467 C C . TRP A 1 197 ? 15.117 -23.972 -13.696 1.00 31.50 197 TRP A C 1
ATOM 1469 O O . TRP A 1 197 ? 13.937 -24.067 -13.368 1.00 31.50 197 TRP A O 1
ATOM 1479 N N . GLU A 1 198 ? 16.109 -24.197 -12.838 1.00 29.27 198 GLU A N 1
ATOM 1480 C CA . GLU A 1 198 ? 15.852 -24.239 -11.407 1.00 29.27 198 GLU A CA 1
ATOM 1481 C C . GLU A 1 198 ? 15.133 -22.953 -11.004 1.00 29.27 198 GLU A C 1
ATOM 1483 O O . GLU A 1 198 ? 15.534 -21.849 -11.387 1.00 29.27 198 GLU A O 1
ATOM 1488 N N . ARG A 1 199 ? 14.083 -23.102 -10.193 1.00 31.56 199 ARG A N 1
ATOM 1489 C CA . ARG A 1 199 ? 13.486 -22.011 -9.432 1.00 31.56 199 ARG A CA 1
ATOM 1490 C C . ARG A 1 199 ? 14.625 -21.343 -8.661 1.00 31.56 199 ARG A C 1
ATOM 1492 O O . ARG A 1 199 ? 15.021 -21.820 -7.599 1.00 31.56 199 ARG A O 1
ATOM 1499 N N . ILE A 1 200 ? 15.192 -20.259 -9.186 1.00 30.09 200 ILE A N 1
ATOM 1500 C CA . ILE A 1 200 ? 16.187 -19.492 -8.448 1.00 30.09 200 ILE A CA 1
ATOM 1501 C C . ILE A 1 200 ? 15.407 -18.745 -7.359 1.00 30.09 200 ILE A C 1
ATOM 1503 O O . ILE A 1 200 ? 15.042 -17.584 -7.500 1.00 30.09 200 ILE A O 1
ATOM 1507 N N . GLN A 1 201 ? 15.200 -19.425 -6.226 1.00 31.05 201 GLN A N 1
ATOM 1508 C CA . GLN A 1 201 ? 14.937 -18.832 -4.908 1.00 31.05 201 GLN A CA 1
ATOM 1509 C C . GLN A 1 201 ? 16.117 -17.966 -4.423 1.00 31.05 201 GLN A C 1
ATOM 1511 O O . GLN A 1 201 ? 16.133 -17.477 -3.293 1.00 31.05 201 GLN A O 1
ATOM 1516 N N . SER A 1 202 ? 17.126 -17.748 -5.261 1.00 26.09 202 SER A N 1
ATOM 1517 C CA . SER A 1 202 ? 18.270 -16.907 -4.959 1.00 26.09 202 SER A CA 1
ATOM 1518 C C . SER A 1 202 ? 17.927 -15.454 -5.264 1.00 26.09 202 SER A C 1
ATOM 1520 O O . SER A 1 202 ? 18.231 -14.920 -6.332 1.00 26.09 202 SER A O 1
ATOM 1522 N N . TYR A 1 203 ? 17.350 -14.805 -4.254 1.00 34.50 203 TYR A N 1
ATOM 1523 C CA . TYR A 1 203 ? 17.527 -13.383 -3.985 1.00 34.50 203 TYR A CA 1
ATOM 1524 C C . TYR A 1 203 ? 18.994 -13.011 -4.238 1.00 34.50 203 TYR A C 1
ATOM 1526 O O . TYR A 1 203 ? 19.873 -13.270 -3.411 1.00 34.50 203 TYR A O 1
ATOM 1534 N N . ALA A 1 204 ? 19.295 -12.435 -5.401 1.00 29.02 204 ALA A N 1
ATOM 1535 C CA . ALA A 1 204 ? 20.628 -11.927 -5.662 1.00 29.02 204 ALA A CA 1
ATOM 1536 C C . ALA A 1 204 ? 20.843 -10.722 -4.738 1.00 29.02 204 ALA A C 1
ATOM 1538 O O . ALA A 1 204 ? 20.305 -9.642 -4.974 1.00 29.02 204 ALA A O 1
ATOM 1539 N N . ARG A 1 205 ? 21.623 -10.907 -3.663 1.00 28.00 205 ARG A N 1
ATOM 1540 C CA . ARG A 1 205 ? 22.225 -9.800 -2.911 1.00 28.00 205 ARG A CA 1
ATOM 1541 C C . ARG A 1 205 ? 23.143 -9.030 -3.860 1.00 28.00 205 ARG A C 1
ATOM 1543 O O . ARG A 1 205 ? 24.330 -9.328 -3.962 1.00 28.00 205 ARG A O 1
ATOM 1550 N N . GLY A 1 206 ? 22.597 -8.040 -4.556 1.00 27.62 206 GLY A N 1
ATOM 1551 C CA . GLY A 1 206 ? 23.388 -6.926 -5.054 1.00 27.62 206 GLY A CA 1
ATOM 1552 C C . GLY A 1 206 ? 23.790 -6.067 -3.859 1.00 27.62 206 GLY A C 1
ATOM 1553 O O . GLY A 1 206 ? 22.937 -5.693 -3.054 1.00 27.62 206 GLY A O 1
ATOM 1554 N N . LYS A 1 207 ? 25.084 -5.769 -3.706 1.00 27.70 207 LYS A N 1
ATOM 1555 C CA . LYS A 1 207 ? 25.543 -4.705 -2.804 1.00 27.70 207 LYS A CA 1
ATOM 1556 C C . LYS A 1 207 ? 25.027 -3.373 -3.362 1.00 27.70 207 LYS A C 1
ATOM 1558 O O . LYS A 1 207 ? 25.693 -2.751 -4.175 1.00 27.70 207 LYS A O 1
ATOM 1563 N N . GLY A 1 208 ? 23.800 -3.011 -3.000 1.00 28.78 208 GLY A N 1
ATOM 1564 C CA . GLY A 1 208 ? 23.114 -1.832 -3.525 1.00 28.78 208 GLY A CA 1
ATOM 1565 C C . GLY A 1 208 ? 21.592 -1.961 -3.487 1.00 28.78 208 GLY A C 1
ATOM 1566 O O . GLY A 1 208 ? 20.967 -2.000 -4.534 1.00 28.78 208 GLY A O 1
ATOM 1567 N N . GLY A 1 209 ? 21.017 -2.084 -2.287 1.00 29.75 209 GLY A N 1
ATOM 1568 C CA . GLY A 1 209 ? 19.739 -1.477 -1.870 1.00 29.75 209 GLY A CA 1
ATOM 1569 C C . GLY A 1 209 ? 18.409 -1.684 -2.620 1.00 29.75 209 GLY A C 1
ATOM 1570 O O . GLY A 1 209 ? 17.395 -1.324 -2.039 1.00 29.75 209 GLY A O 1
ATOM 1571 N N . GLY A 1 210 ? 18.335 -2.244 -3.830 1.00 30.06 210 GLY A N 1
ATOM 1572 C CA . GLY A 1 210 ? 17.079 -2.398 -4.585 1.00 30.06 210 GLY A CA 1
ATOM 1573 C C . GLY A 1 210 ? 16.724 -3.867 -4.816 1.00 30.06 210 GLY A C 1
ATOM 1574 O O . GLY A 1 210 ? 17.495 -4.595 -5.437 1.00 30.06 210 GLY A O 1
ATOM 1575 N N . ARG A 1 211 ? 15.570 -4.330 -4.316 1.00 36.09 211 ARG A N 1
ATOM 1576 C CA . ARG A 1 211 ? 15.134 -5.742 -4.402 1.00 36.09 211 ARG A CA 1
ATOM 1577 C C . ARG A 1 211 ? 13.814 -5.905 -5.162 1.00 36.09 211 ARG A C 1
ATOM 1579 O O . ARG A 1 211 ? 12.819 -6.250 -4.544 1.00 36.09 211 ARG A O 1
ATOM 1586 N N . GLY A 1 212 ? 13.860 -5.688 -6.481 1.00 32.44 212 GLY A N 1
ATOM 1587 C CA . GLY A 1 212 ? 12.795 -5.991 -7.454 1.00 32.44 212 GLY A CA 1
ATOM 1588 C C . GLY A 1 212 ? 12.584 -7.482 -7.724 1.00 32.44 212 GLY A C 1
ATOM 1589 O O . GLY A 1 212 ? 13.496 -8.289 -7.524 1.00 32.44 212 GLY A O 1
ATOM 1590 N N . CYS A 1 213 ? 11.400 -7.838 -8.236 1.00 36.19 213 CYS A N 1
ATOM 1591 C CA . CYS A 1 213 ? 11.133 -9.146 -8.842 1.00 36.19 213 CYS A CA 1
ATOM 1592 C C . CYS A 1 213 ? 12.001 -9.296 -10.100 1.00 36.19 213 CYS A C 1
ATOM 1594 O O . CYS A 1 213 ? 11.644 -8.817 -11.172 1.00 36.19 213 CYS A O 1
ATOM 1596 N N . ASN A 1 214 ? 13.179 -9.898 -9.950 1.00 34.28 214 ASN A N 1
ATOM 1597 C CA . ASN A 1 214 ? 14.151 -10.064 -11.025 1.00 34.28 214 ASN A CA 1
ATOM 1598 C C . ASN A 1 214 ? 14.081 -11.489 -11.581 1.00 34.28 214 ASN A C 1
ATOM 1600 O O . ASN A 1 214 ? 14.346 -12.448 -10.860 1.00 34.28 214 ASN A O 1
ATOM 1604 N N . PHE A 1 215 ? 13.819 -11.621 -12.878 1.00 35.69 215 PHE A N 1
ATOM 1605 C CA . PHE A 1 215 ? 14.085 -12.855 -13.616 1.00 35.69 215 PHE A CA 1
ATOM 1606 C C . PHE A 1 215 ? 15.568 -12.866 -14.009 1.00 35.69 215 PHE A C 1
ATOM 1608 O O . PHE A 1 215 ? 16.032 -11.920 -14.632 1.00 35.69 215 PHE A O 1
ATOM 1615 N N . ARG A 1 216 ? 16.345 -13.888 -13.626 1.00 33.78 216 ARG A N 1
ATOM 1616 C CA . ARG A 1 216 ? 17.770 -14.011 -13.992 1.00 33.78 216 ARG A CA 1
ATOM 1617 C C . ARG A 1 216 ? 17.974 -15.248 -14.866 1.00 33.78 216 ARG A C 1
ATOM 1619 O O . ARG A 1 216 ? 18.156 -16.338 -14.339 1.00 33.78 216 ARG A O 1
ATOM 1626 N N . GLY A 1 217 ? 17.987 -15.070 -16.185 1.00 32.75 217 GLY A N 1
ATOM 1627 C CA . GLY A 1 217 ? 18.371 -16.119 -17.137 1.00 32.75 217 GLY A CA 1
ATOM 1628 C C . GLY A 1 217 ? 19.874 -16.089 -17.454 1.00 32.75 217 GLY A C 1
ATOM 1629 O O . GLY A 1 217 ? 20.420 -15.021 -17.714 1.00 32.75 217 GLY A O 1
ATOM 1630 N N . ARG A 1 218 ? 20.553 -17.245 -17.445 1.00 31.39 218 ARG A N 1
ATOM 1631 C CA . ARG A 1 218 ? 21.898 -17.475 -18.011 1.00 31.39 218 ARG A CA 1
ATOM 1632 C C . ARG A 1 218 ? 21.733 -18.177 -19.360 1.00 31.39 218 ARG A C 1
ATOM 1634 O O . ARG A 1 218 ? 21.630 -19.398 -19.407 1.00 31.39 218 ARG A O 1
ATOM 1641 N N . GLY A 1 219 ? 21.710 -17.431 -20.458 1.00 31.84 219 GLY A N 1
ATOM 1642 C CA . GLY A 1 219 ? 21.745 -18.035 -21.791 1.00 31.84 219 GLY A CA 1
ATOM 1643 C C . GLY A 1 219 ? 23.148 -18.561 -22.110 1.00 31.84 219 GLY A C 1
ATOM 1644 O O . GLY A 1 219 ? 24.078 -17.774 -22.264 1.00 31.84 219 GLY A O 1
ATOM 1645 N N . ARG A 1 220 ? 23.327 -19.884 -22.227 1.00 32.34 220 ARG A N 1
ATOM 1646 C CA . ARG A 1 220 ? 24.412 -20.463 -23.041 1.00 32.34 220 ARG A CA 1
ATOM 1647 C C . ARG A 1 220 ? 23.846 -20.714 -24.435 1.00 32.34 220 ARG A C 1
ATOM 1649 O O . ARG A 1 220 ? 23.302 -21.776 -24.700 1.00 32.34 220 ARG A O 1
ATOM 1656 N N . GLY A 1 221 ? 23.944 -19.720 -25.304 1.00 31.25 221 GLY A N 1
ATOM 1657 C CA . GLY A 1 221 ? 23.495 -19.820 -26.690 1.00 31.25 221 GLY A CA 1
ATOM 1658 C C . GLY A 1 221 ? 23.334 -18.428 -27.272 1.00 31.25 221 GLY A C 1
ATOM 1659 O O . GLY A 1 221 ? 22.677 -17.591 -26.662 1.00 31.25 221 GLY A O 1
ATOM 1660 N N . GLY A 1 222 ? 24.001 -18.158 -28.394 1.00 27.97 222 GLY A N 1
ATOM 1661 C CA . GLY A 1 222 ? 24.010 -16.845 -29.031 1.00 27.97 222 GLY A CA 1
ATOM 1662 C C . GLY A 1 222 ? 22.602 -16.303 -29.279 1.00 27.97 222 GLY A C 1
ATOM 1663 O O . GLY A 1 222 ? 21.696 -17.037 -29.669 1.00 27.97 222 GLY A O 1
ATOM 1664 N N . TYR A 1 223 ? 22.440 -15.000 -29.051 1.00 33.25 223 TYR A N 1
ATOM 1665 C CA . TYR A 1 223 ? 21.233 -14.252 -29.379 1.00 33.25 223 TYR A CA 1
ATOM 1666 C C . TYR A 1 223 ? 20.987 -14.290 -30.895 1.00 33.25 223 TYR A C 1
ATOM 1668 O O . TYR A 1 223 ? 21.533 -13.475 -31.638 1.00 33.25 223 TYR A O 1
ATOM 1676 N N . ASN A 1 224 ? 20.138 -15.204 -31.365 1.00 25.12 224 ASN A N 1
ATOM 1677 C CA . ASN A 1 224 ? 19.517 -15.050 -32.677 1.00 25.12 224 ASN A CA 1
ATOM 1678 C C . ASN A 1 224 ? 18.447 -13.959 -32.555 1.00 25.12 224 ASN A C 1
ATOM 1680 O O . ASN A 1 224 ? 17.447 -14.134 -31.860 1.00 25.12 224 ASN A O 1
ATOM 1684 N N . LYS A 1 225 ? 18.664 -12.827 -33.236 1.00 29.53 225 LYS A N 1
ATOM 1685 C CA . LYS A 1 225 ? 17.800 -11.629 -33.254 1.00 29.53 225 LYS A CA 1
ATOM 1686 C C . LYS A 1 225 ? 16.403 -11.846 -33.873 1.00 29.53 225 LYS A C 1
ATOM 1688 O O . LYS A 1 225 ? 15.716 -10.875 -34.166 1.00 29.53 225 LYS A O 1
ATOM 1693 N N . GLU A 1 226 ? 15.975 -13.090 -34.072 1.00 24.45 226 GLU A N 1
ATOM 1694 C CA . GLU A 1 226 ? 14.796 -13.444 -34.875 1.00 24.45 226 GLU A CA 1
ATOM 1695 C C . GLU A 1 226 ? 13.820 -14.401 -34.173 1.00 24.45 226 GLU A C 1
ATOM 1697 O O . GLU A 1 226 ? 12.844 -14.824 -34.786 1.00 24.45 226 GLU A O 1
ATOM 1702 N N . ALA A 1 227 ? 14.017 -14.737 -32.892 1.00 27.50 227 ALA A N 1
ATOM 1703 C CA . ALA A 1 227 ? 13.033 -15.545 -32.171 1.00 27.50 227 ALA A CA 1
ATOM 1704 C C . ALA A 1 227 ? 11.747 -14.720 -31.932 1.00 27.50 227 ALA A C 1
ATOM 1706 O O . ALA A 1 227 ? 11.794 -13.724 -31.202 1.00 27.50 227 ALA A O 1
ATOM 1707 N N . PRO A 1 228 ? 10.594 -15.094 -32.522 1.00 22.44 228 PRO A N 1
ATOM 1708 C CA . PRO A 1 228 ? 9.350 -14.378 -32.304 1.00 22.44 228 PRO A CA 1
ATOM 1709 C C . PRO A 1 228 ? 8.941 -14.537 -30.842 1.00 22.44 228 PRO A C 1
ATOM 1711 O O . PRO A 1 228 ? 8.957 -15.641 -30.297 1.00 22.44 228 PRO A O 1
ATOM 1714 N N . PHE A 1 229 ? 8.528 -13.434 -30.228 1.00 29.91 229 PHE A N 1
ATOM 1715 C CA . PHE A 1 229 ? 7.893 -13.401 -28.917 1.00 29.91 229 PHE A CA 1
ATOM 1716 C C . PHE A 1 229 ? 6.559 -14.170 -28.997 1.00 29.91 229 PHE A C 1
ATOM 1718 O O . PHE A 1 229 ? 5.503 -13.584 -29.216 1.00 29.91 229 PHE A O 1
ATOM 1725 N N . GLN A 1 230 ? 6.573 -15.499 -28.873 1.00 23.17 230 GLN A N 1
ATOM 1726 C CA . GLN A 1 230 ? 5.346 -16.290 -28.749 1.00 23.17 230 GLN A CA 1
ATOM 1727 C C . GLN A 1 230 ? 4.872 -16.288 -27.295 1.00 23.17 230 GLN A C 1
ATOM 1729 O O . GLN A 1 230 ? 4.770 -17.320 -26.636 1.00 23.17 230 GLN A O 1
ATOM 1734 N N . GLY A 1 231 ? 4.536 -15.098 -26.800 1.00 26.81 231 GLY A N 1
ATOM 1735 C CA . GLY A 1 231 ? 3.616 -14.984 -25.683 1.00 26.81 231 GLY A CA 1
ATOM 1736 C C . GLY A 1 231 ? 2.231 -15.376 -26.184 1.00 26.81 231 GLY A C 1
ATOM 1737 O O . GLY A 1 231 ? 1.560 -14.576 -26.831 1.00 26.81 231 GLY A O 1
ATOM 1738 N N . ARG A 1 232 ? 1.781 -16.603 -25.898 1.00 23.73 232 ARG A N 1
ATOM 1739 C CA . ARG A 1 232 ? 0.351 -16.937 -25.973 1.00 23.73 232 ARG A CA 1
ATOM 1740 C C . ARG A 1 232 ? -0.364 -16.254 -24.805 1.00 23.73 232 ARG A C 1
ATOM 1742 O O . ARG A 1 232 ? -0.705 -16.875 -23.808 1.00 23.73 232 ARG A O 1
ATOM 1749 N N . GLY A 1 233 ? -0.554 -14.949 -24.948 1.00 27.09 233 GLY A N 1
ATOM 1750 C CA . GLY A 1 233 ? -1.471 -14.127 -24.177 1.00 27.09 233 GLY A CA 1
ATOM 1751 C C . GLY A 1 233 ? -2.285 -13.341 -25.189 1.00 27.09 233 GLY A C 1
ATOM 1752 O O . GLY A 1 233 ? -1.746 -12.488 -25.888 1.00 27.09 233 GLY A O 1
ATOM 1753 N N . VAL A 1 234 ? -3.555 -13.704 -25.339 1.00 24.03 234 VAL A N 1
ATOM 1754 C CA . VAL A 1 234 ? -4.475 -13.046 -26.265 1.00 24.03 234 VAL A CA 1
ATOM 1755 C C . VAL A 1 234 ? -4.638 -11.597 -25.808 1.00 24.03 234 VAL A C 1
ATOM 1757 O O . VAL A 1 234 ? -5.305 -11.326 -24.815 1.00 24.03 234 VAL A O 1
ATOM 1760 N N . ALA A 1 235 ? -4.007 -10.669 -26.523 1.00 25.28 235 ALA A N 1
ATOM 1761 C CA . ALA A 1 235 ? -4.415 -9.276 -26.519 1.00 25.28 235 ALA A CA 1
ATOM 1762 C C . ALA A 1 235 ? -5.688 -9.192 -27.368 1.00 25.28 235 ALA A C 1
ATOM 1764 O O . ALA A 1 235 ? -5.635 -9.346 -28.587 1.00 25.28 235 ALA A O 1
ATOM 1765 N N . SER A 1 236 ? -6.843 -9.032 -26.730 1.00 24.34 236 SER A N 1
ATOM 1766 C CA . SER A 1 236 ? -8.067 -8.623 -27.420 1.00 24.34 236 SER A CA 1
ATOM 1767 C C . SER A 1 236 ? -8.166 -7.096 -27.394 1.00 24.34 236 SER A C 1
ATOM 1769 O O . SER A 1 236 ? -7.970 -6.506 -26.332 1.00 24.34 236 SER A O 1
ATOM 1771 N N . ASN A 1 237 ? -8.417 -6.532 -28.582 1.00 29.97 237 ASN A N 1
ATOM 1772 C CA . ASN A 1 237 ? -8.440 -5.111 -28.967 1.00 29.97 237 ASN A CA 1
ATOM 1773 C C . ASN A 1 237 ? -9.138 -4.146 -28.004 1.00 29.97 237 ASN A C 1
ATOM 1775 O O . ASN A 1 237 ? -10.194 -4.521 -27.448 1.00 29.97 237 ASN A O 1
#

Secondary structure (DSSP, 8-state):
-HHHHHHHHHHHHHHHHHS----PPPPPPPEEEEEEEES-TT-TT--S-TT----TTTTT-TT-EEEEPHHHHGGGTTTT-EEEEEE-TTT-TTTBPTT--EEEEEEEE----TTS-TTTT-TT-TT--EEEEEHHHHTTTB-GGG-EEEEEEEEE----SS--EEEEEEETTEEEEEEES----SS-S-----SS----------SSS-----------S---TT-----------

Organism: Rhododendron simsii (NCBI:txid118357)

pLDDT: mean 73.5, std 25.53, range [22.44, 98.44]

Foldseek 3Di:
DVVVVVVVVVVVVVVVVVPPPPPDDDKFPKDKAKEFADDDLQLPVVALAQQRCGGCVVLVQGQQAWAWAPQQCVLVLQAQWKKKKAFPCVVPVPWWDPPFIGIHGYHHHDYADPVADCPGPRVSDPPGGYIHGHPNNVVRTTDNVVRMTMMIMITDWDDFPDDWDWDWDDDPFWIWIRIGPDTPDVDRPDPDDDPDDDPCPDQPPDPDDHNHPGDTDGDPDDDPVDDDPPPPD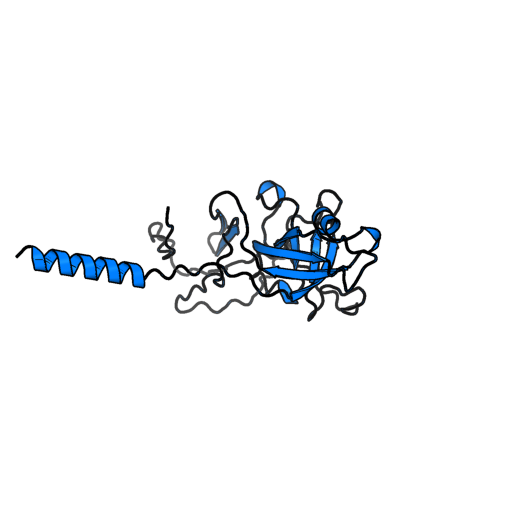DDDD

InterPro domains:
  IPR002963 Expansin [PR01226] (60-74)
  IPR002963 Expansin [PR01226] (89-100)
  IPR002963 Expansin [PR01226] (102-112)
  IPR002963 Expansin [PR01226] (121-138)
  IPR002963 Expansin [PR01226] (138-151)
  IPR002963 Expansin [PR01226] (162-174)
  IPR002963 Expansin [PTHR31867] (13-181)
  IPR007112 Expansin/pollen allergen, DPBB domain [PS50842] (48-163)
  IPR007112 Expansin/pollen allergen, DPBB domain [SM00837] (65-153)
  IPR007118 Expansin/Lol pI [PR01225] (29-44)
  IPR007118 Expansin/Lol pI [PR01225] (47-65)
  IPR007118 Expansin/Lol pI [PR01225] (69-87)
  IPR007118 Expansin/Lol pI [PR01225] (146-162)
  IPR009009 RlpA-like protein, double-psi beta-barrel domain [PF03330] (65-153)
  IPR036908 RlpA-like domain superfamily [G3DSA:2.40.40.10] (17-159)
  IPR036908 RlpA-like domain superfamily [SSF50685] (29-181)

Sequence (237 aa):
MAKNGILALLIILSICNVFINVGAFTPSGWQRAHATFYGDSDASGTMAGACGYGNTYTTGYGVATAALSTALFNGGASCGQCYRIVCDYSADTQFCIKGTSITVTASDFCPPNWSEPSDNGGWCNPPRPHFDMSQPAWLNIGIYVGGIVPVLYQRVPCKKHGGVRFTINGNDWFLLVLITNGIDTQQPAPEYDDGGWERIQSYARGKGGGRGCNFRGRGRGGYNKEAPFQGRGVASN